Protein AF-A0A2S2E673-F1 (afdb_monomer_lite)

Organism: NCBI:txid2183582

Secondary structure (DSSP, 8-state):
----PPPHHHHHHH-TTTBS-HHHHHHHHHHHHTSSSPPPHHHHHHHHB--SSPPPHHHHHHHHHHHHHHHHHHHHHHHTT-----TT----TT--TTSHHHHHHHHHHHHHHHTHHHHHHHHHHHHHH-TTTHHHHHHHHHHHHHHHHHHHTHHHHHHHHHHTT-HHHHHTHHHHHTTHHHHHHHHHHHHHHHHTTSTTTT-S--PPPP--

Structure (mmCIF, N/CA/C/O backbone):
data_AF-A0A2S2E673-F1
#
_entry.id   AF-A0A2S2E673-F1
#
loop_
_atom_site.group_PDB
_atom_site.id
_atom_site.type_symbol
_atom_site.label_atom_id
_atom_site.label_alt_id
_atom_site.label_comp_id
_atom_site.label_asym_id
_atom_site.label_entity_id
_atom_site.label_seq_id
_atom_site.pdbx_PDB_ins_code
_atom_site.Cartn_x
_atom_site.Cartn_y
_atom_site.Cartn_z
_atom_site.occupancy
_atom_site.B_iso_or_equiv
_atom_site.auth_seq_id
_atom_site.auth_comp_id
_atom_site.auth_asym_id
_atom_site.auth_atom_id
_atom_site.pdbx_PDB_model_num
ATOM 1 N N . MET A 1 1 ? -4.509 3.409 -35.342 1.00 33.00 1 MET A N 1
ATOM 2 C CA . MET A 1 1 ? -3.400 2.454 -35.165 1.00 33.00 1 MET A CA 1
ATOM 3 C C . MET A 1 1 ? -2.894 2.684 -33.761 1.00 33.00 1 MET A C 1
ATOM 5 O O . MET A 1 1 ? -2.195 3.661 -33.548 1.00 33.00 1 MET A O 1
ATOM 9 N N . SER A 1 2 ? -3.399 1.926 -32.793 1.00 39.56 2 SER A N 1
ATOM 10 C CA . SER A 1 2 ? -3.032 2.127 -31.392 1.00 39.56 2 SER A CA 1
ATOM 11 C C . SER A 1 2 ? -1.657 1.507 -31.191 1.00 39.56 2 SER A C 1
ATOM 13 O O . SER A 1 2 ? -1.500 0.307 -31.411 1.00 39.56 2 SER A O 1
ATOM 15 N N . GLU A 1 3 ? -0.662 2.332 -30.871 1.00 46.31 3 GLU A N 1
ATOM 16 C CA . GLU A 1 3 ? 0.629 1.852 -30.387 1.00 46.31 3 GLU A CA 1
ATOM 17 C C . GLU A 1 3 ? 0.377 0.868 -29.247 1.00 46.31 3 GLU A C 1
ATOM 19 O O . GLU A 1 3 ? -0.492 1.078 -28.399 1.00 46.31 3 GLU A O 1
ATOM 24 N N . ASN A 1 4 ? 1.084 -0.254 -29.295 1.00 52.41 4 ASN A N 1
ATOM 25 C CA . ASN A 1 4 ? 0.992 -1.320 -28.315 1.00 52.41 4 ASN A CA 1
ATOM 26 C C . ASN A 1 4 ? 1.583 -0.776 -27.002 1.00 52.41 4 ASN A C 1
ATOM 28 O O . ASN A 1 4 ? 2.787 -0.881 -26.781 1.00 52.41 4 ASN A O 1
ATOM 32 N N . GLN A 1 5 ? 0.768 -0.077 -26.207 1.00 71.69 5 GLN A N 1
ATOM 33 C CA . GLN A 1 5 ? 1.213 0.544 -24.967 1.00 71.69 5 GLN A CA 1
ATOM 34 C C . GLN A 1 5 ? 1.587 -0.570 -23.991 1.00 71.69 5 GLN A C 1
ATOM 36 O O . GLN A 1 5 ? 0.760 -1.413 -23.642 1.00 71.69 5 GLN A O 1
ATOM 41 N N . GLU A 1 6 ? 2.857 -0.597 -23.609 1.00 87.44 6 GLU A N 1
ATOM 42 C CA . GLU A 1 6 ? 3.375 -1.532 -22.624 1.00 87.44 6 GLU A CA 1
ATOM 43 C C . GLU A 1 6 ? 2.611 -1.405 -21.294 1.00 87.44 6 GLU A C 1
ATOM 45 O O . GLU A 1 6 ? 2.309 -0.302 -20.832 1.00 87.44 6 GLU A O 1
ATOM 50 N N . SER A 1 7 ? 2.289 -2.543 -20.668 1.00 91.94 7 SER A N 1
ATOM 51 C CA . SER A 1 7 ? 1.718 -2.538 -19.320 1.00 91.94 7 SER A CA 1
ATOM 52 C C . SER A 1 7 ? 2.796 -2.263 -18.267 1.00 91.94 7 SER A C 1
ATOM 54 O O . SER A 1 7 ? 3.963 -2.611 -18.442 1.00 91.94 7 SER A O 1
ATOM 56 N N . LEU A 1 8 ? 2.405 -1.705 -17.115 1.00 93.50 8 LEU A N 1
ATOM 57 C CA . LEU A 1 8 ? 3.338 -1.496 -16.000 1.00 93.50 8 LEU A CA 1
ATOM 58 C C . LEU A 1 8 ? 4.014 -2.805 -15.553 1.00 93.50 8 LEU A C 1
ATOM 60 O O . LEU A 1 8 ? 5.185 -2.801 -15.189 1.00 93.50 8 LEU A O 1
ATOM 64 N N . GLU A 1 9 ? 3.298 -3.929 -15.603 1.00 94.81 9 GLU A N 1
ATOM 65 C CA . GLU A 1 9 ? 3.857 -5.239 -15.262 1.00 94.81 9 GLU A CA 1
ATOM 66 C C . GLU A 1 9 ? 4.998 -5.629 -16.209 1.00 94.81 9 GLU A C 1
ATOM 68 O O . GLU A 1 9 ? 6.084 -5.991 -15.754 1.00 94.81 9 GLU A O 1
ATOM 73 N N . GLN A 1 10 ? 4.778 -5.497 -17.520 1.00 95.12 10 GLN A N 1
ATOM 74 C CA . GLN A 1 10 ? 5.794 -5.766 -18.540 1.00 95.12 10 GLN A CA 1
ATOM 75 C C . GLN A 1 10 ? 6.999 -4.830 -18.385 1.00 95.12 10 GLN A C 1
ATOM 77 O O . GLN A 1 10 ? 8.144 -5.281 -18.481 1.00 95.12 10 GLN A O 1
ATOM 82 N N . PHE A 1 11 ? 6.748 -3.559 -18.053 1.00 95.19 11 PHE A N 1
ATOM 83 C CA . PHE A 1 11 ? 7.798 -2.582 -17.782 1.00 95.19 11 PHE A CA 1
ATOM 84 C C . PHE A 1 11 ? 8.661 -2.997 -16.578 1.00 95.19 11 PHE A C 1
ATOM 86 O O . PHE A 1 11 ? 9.885 -3.072 -16.694 1.00 95.19 11 PHE A O 1
ATOM 93 N N . CYS A 1 12 ? 8.041 -3.349 -15.444 1.00 95.44 12 CYS A N 1
ATOM 94 C CA . CYS A 1 12 ? 8.743 -3.839 -14.251 1.00 95.44 12 CYS A CA 1
ATOM 95 C C . CYS A 1 12 ? 9.541 -5.122 -14.531 1.00 95.44 12 CYS A C 1
ATOM 97 O O . CYS A 1 12 ? 10.658 -5.267 -14.043 1.00 95.44 12 CYS A O 1
ATOM 99 N N . GLN A 1 13 ? 9.000 -6.043 -15.334 1.00 94.25 13 GLN A N 1
ATOM 100 C CA . GLN A 1 13 ? 9.694 -7.280 -15.712 1.00 94.25 13 GLN A CA 1
ATOM 101 C C . GLN A 1 13 ? 10.922 -7.019 -16.593 1.00 94.25 13 GLN A C 1
ATOM 103 O O . GLN A 1 13 ? 11.926 -7.720 -16.469 1.00 94.25 13 GLN A O 1
ATOM 108 N N . ARG A 1 14 ? 10.867 -6.014 -17.476 1.00 95.38 14 ARG A N 1
ATOM 109 C CA . ARG A 1 14 ? 12.008 -5.636 -18.323 1.00 95.38 14 ARG A CA 1
ATOM 110 C C . ARG A 1 14 ? 13.068 -4.839 -17.564 1.00 95.38 14 ARG A C 1
ATOM 112 O O . ARG A 1 14 ? 14.249 -4.926 -17.901 1.00 95.38 14 ARG A O 1
ATOM 119 N N . HIS A 1 15 ? 12.652 -4.081 -16.555 1.00 94.88 15 HIS A N 1
ATOM 120 C CA . HIS A 1 15 ? 13.504 -3.180 -15.782 1.00 94.88 15 HIS A CA 1
ATOM 121 C C . HIS A 1 15 ? 13.443 -3.476 -14.268 1.00 94.88 15 HIS A C 1
ATOM 123 O O . HIS A 1 15 ? 13.131 -2.578 -13.481 1.00 94.88 15 HIS A O 1
ATOM 129 N N . PRO A 1 16 ? 13.762 -4.710 -13.825 1.00 94.50 16 PRO A N 1
ATOM 130 C CA . PRO A 1 16 ? 13.583 -5.133 -12.431 1.00 94.50 16 PRO A CA 1
ATOM 131 C C . PRO A 1 16 ? 14.466 -4.370 -11.437 1.00 94.50 16 PRO A C 1
ATOM 133 O O . PRO A 1 16 ? 14.181 -4.351 -10.246 1.00 94.50 16 PRO A O 1
ATOM 136 N N . GLN A 1 17 ? 15.542 -3.742 -11.914 1.00 94.94 17 GLN A N 1
ATOM 137 C CA . GLN A 1 17 ? 16.456 -2.945 -11.103 1.00 94.94 17 GLN A CA 1
ATOM 138 C C . GLN A 1 17 ? 16.095 -1.457 -11.039 1.00 94.94 17 GLN A C 1
ATOM 140 O O . GLN A 1 17 ? 16.836 -0.710 -10.420 1.00 94.94 17 GLN A O 1
ATOM 145 N N . TRP A 1 18 ? 15.041 -0.994 -11.723 1.00 95.75 18 TRP A N 1
ATOM 146 C CA . TRP A 1 18 ? 14.676 0.434 -11.737 1.00 95.75 18 TRP A CA 1
ATOM 147 C C . TRP A 1 18 ? 13.607 0.798 -10.720 1.00 95.75 18 TRP A C 1
ATOM 149 O O . TRP A 1 18 ? 13.585 1.932 -10.245 1.00 95.75 18 TRP A O 1
ATOM 159 N N . LEU A 1 19 ? 12.712 -0.138 -10.422 1.00 96.25 19 LEU A N 1
ATOM 160 C CA . LEU A 1 19 ? 11.553 0.069 -9.566 1.00 96.25 19 LEU A CA 1
ATOM 161 C C . LEU A 1 19 ? 11.421 -1.075 -8.564 1.00 96.25 19 LEU A C 1
ATOM 163 O O . LEU A 1 19 ? 12.054 -2.124 -8.696 1.00 96.25 19 LEU A O 1
ATOM 167 N N . TRP A 1 20 ? 10.544 -0.897 -7.581 1.00 97.00 20 TRP A N 1
ATOM 168 C CA . TRP A 1 20 ? 10.005 -2.029 -6.831 1.00 97.00 20 TRP A CA 1
ATOM 169 C C . TRP A 1 20 ? 9.399 -3.094 -7.770 1.00 97.00 20 TRP A C 1
ATOM 171 O O . TRP A 1 20 ? 8.850 -2.746 -8.824 1.00 97.00 20 TRP A O 1
ATOM 181 N N . PRO A 1 21 ? 9.439 -4.387 -7.384 1.00 96.31 21 PRO A N 1
ATOM 182 C CA . PRO A 1 21 ? 8.682 -5.445 -8.044 1.00 96.31 21 PRO A CA 1
ATOM 183 C C . PRO A 1 21 ? 7.210 -5.072 -8.218 1.00 96.31 21 PRO A C 1
ATOM 185 O O . PRO A 1 21 ? 6.632 -4.385 -7.378 1.00 96.31 21 PRO A O 1
ATOM 188 N N . TYR A 1 22 ? 6.587 -5.564 -9.288 1.00 97.50 22 TYR A N 1
ATOM 189 C CA . TYR A 1 22 ? 5.266 -5.113 -9.734 1.00 97.50 22 TYR A CA 1
ATOM 190 C C . TYR A 1 22 ? 4.193 -5.079 -8.630 1.00 97.50 22 TYR A C 1
ATOM 192 O O . TYR A 1 22 ? 3.571 -4.037 -8.424 1.00 97.50 22 TYR A O 1
ATOM 200 N N . TYR A 1 23 ? 3.993 -6.169 -7.881 1.00 97.94 23 TYR A N 1
ATOM 201 C CA . TYR A 1 23 ? 2.969 -6.201 -6.827 1.00 97.94 23 TYR A CA 1
ATOM 202 C C . TYR A 1 23 ? 3.299 -5.258 -5.669 1.00 97.94 23 TYR A C 1
ATOM 204 O O . TYR A 1 23 ? 2.415 -4.557 -5.178 1.00 97.94 23 TYR A O 1
ATOM 212 N N . GLN A 1 24 ? 4.575 -5.165 -5.288 1.00 98.25 24 GLN A N 1
ATOM 213 C CA . GLN A 1 24 ? 5.032 -4.201 -4.290 1.00 98.25 24 GLN A CA 1
ATOM 214 C C . GLN A 1 24 ? 4.803 -2.757 -4.755 1.00 98.25 24 GLN A C 1
ATOM 216 O O . GLN A 1 24 ? 4.310 -1.924 -3.995 1.00 98.25 24 GLN A O 1
ATOM 221 N N . LEU A 1 25 ? 5.084 -2.458 -6.022 1.00 98.31 25 LEU A N 1
ATOM 222 C CA . LEU A 1 25 ? 4.795 -1.162 -6.620 1.00 98.31 25 LEU A CA 1
ATOM 223 C C . LEU A 1 25 ? 3.292 -0.852 -6.594 1.00 98.31 25 LEU A C 1
ATOM 225 O O . LEU A 1 25 ? 2.913 0.249 -6.203 1.00 98.31 25 LEU A O 1
ATOM 229 N N . GLN A 1 26 ? 2.428 -1.809 -6.945 1.00 97.94 26 GLN A N 1
ATOM 230 C CA . GLN A 1 26 ? 0.975 -1.616 -6.892 1.00 97.94 26 GLN A CA 1
ATOM 231 C C . GLN A 1 26 ? 0.468 -1.301 -5.482 1.00 97.94 26 GLN A C 1
ATOM 233 O O . GLN A 1 26 ? -0.317 -0.368 -5.316 1.00 97.94 26 GLN A O 1
ATOM 238 N N . GLY A 1 27 ? 0.941 -2.024 -4.464 1.00 98.38 27 GLY A N 1
ATOM 239 C CA . GLY A 1 27 ? 0.603 -1.721 -3.073 1.00 98.38 27 GLY A CA 1
ATOM 240 C C . GLY A 1 27 ? 1.101 -0.346 -2.630 1.00 98.38 27 GLY A C 1
ATOM 241 O O . GLY A 1 27 ? 0.392 0.387 -1.940 1.00 98.38 27 GLY A O 1
ATOM 242 N N . GLY A 1 28 ? 2.291 0.052 -3.088 1.00 98.31 28 GLY A N 1
ATOM 243 C CA . GLY A 1 28 ? 2.817 1.398 -2.874 1.00 98.31 28 GLY A CA 1
ATOM 244 C C . GLY A 1 28 ? 1.944 2.480 -3.511 1.00 98.31 28 GLY A C 1
ATOM 245 O O . GLY A 1 28 ? 1.560 3.439 -2.846 1.00 98.31 28 GLY A O 1
ATOM 246 N N . LEU A 1 29 ? 1.566 2.310 -4.780 1.00 97.88 29 LEU A N 1
ATOM 247 C CA . LEU A 1 29 ? 0.679 3.234 -5.495 1.00 97.88 29 LEU A CA 1
ATOM 248 C C . LEU A 1 29 ? -0.690 3.352 -4.818 1.00 97.88 29 LEU A C 1
ATOM 250 O O . LEU A 1 29 ? -1.215 4.458 -4.697 1.00 97.88 29 LEU A O 1
ATOM 254 N N . PHE A 1 30 ? -1.239 2.236 -4.332 1.00 98.12 30 PHE A N 1
ATOM 255 C CA . PHE A 1 30 ? -2.446 2.234 -3.513 1.00 98.12 30 PHE A CA 1
ATOM 256 C C . PHE A 1 30 ? -2.273 3.103 -2.265 1.00 98.12 30 PHE A C 1
ATOM 258 O O . PHE A 1 30 ? -3.054 4.023 -2.048 1.00 98.12 30 PHE A O 1
ATOM 265 N N . ALA A 1 31 ? -1.230 2.882 -1.466 1.00 98.06 31 ALA A N 1
ATOM 266 C CA . ALA A 1 31 ? -1.012 3.661 -0.249 1.00 98.06 31 ALA A CA 1
ATOM 267 C C . ALA A 1 31 ? -0.774 5.156 -0.520 1.00 98.06 31 ALA A C 1
ATOM 269 O O . ALA A 1 31 ? -1.222 5.990 0.267 1.00 98.06 31 ALA A O 1
ATOM 270 N N . ALA A 1 32 ? -0.106 5.496 -1.627 1.00 97.50 32 ALA A N 1
ATOM 271 C CA . ALA A 1 32 ? 0.082 6.880 -2.054 1.00 97.50 32 ALA A CA 1
ATOM 272 C C . ALA A 1 32 ? -1.238 7.545 -2.471 1.00 97.50 32 ALA A C 1
ATOM 274 O O . ALA A 1 32 ? -1.465 8.709 -2.148 1.00 97.50 32 ALA A O 1
ATOM 275 N N . ALA A 1 33 ? -2.119 6.810 -3.155 1.00 96.44 33 ALA A N 1
ATOM 276 C CA . ALA A 1 33 ? -3.423 7.311 -3.582 1.00 96.44 33 ALA A CA 1
ATOM 277 C C . ALA A 1 33 ? -4.407 7.433 -2.405 1.00 96.44 33 ALA A C 1
ATOM 279 O O . ALA A 1 33 ? -5.201 8.365 -2.363 1.00 96.44 33 ALA A O 1
ATOM 280 N N . ALA A 1 34 ? -4.308 6.534 -1.422 1.00 95.81 34 ALA A N 1
ATOM 281 C CA . ALA A 1 34 ? -5.084 6.540 -0.182 1.00 95.81 34 ALA A CA 1
ATOM 282 C C . ALA A 1 34 ? -4.441 7.393 0.927 1.00 95.81 34 ALA A C 1
ATOM 284 O O . ALA A 1 34 ? -4.646 7.125 2.109 1.00 95.81 34 ALA A O 1
ATOM 285 N N . CYS A 1 35 ? -3.617 8.383 0.590 1.00 95.00 35 CYS A N 1
ATOM 286 C CA . CYS A 1 35 ? -3.047 9.291 1.580 1.00 95.00 35 CYS A CA 1
ATOM 287 C C . CYS A 1 35 ? -4.050 10.422 1.900 1.00 95.00 35 CYS A C 1
ATOM 289 O O . CYS A 1 35 ? -4.745 10.865 0.986 1.00 95.00 35 CYS A O 1
ATOM 291 N N . PRO A 1 36 ? -4.136 10.924 3.154 1.00 94.88 36 PRO A N 1
ATOM 292 C CA . PRO A 1 36 ? -5.044 12.026 3.500 1.00 94.88 36 PRO A CA 1
ATOM 293 C C . PRO A 1 36 ? -4.844 13.295 2.664 1.00 94.88 36 PRO A C 1
ATOM 295 O O . PRO A 1 36 ? -5.775 14.066 2.473 1.00 94.88 36 PRO A O 1
ATOM 298 N N . GLU A 1 37 ? -3.628 13.509 2.170 1.00 93.56 37 GLU A N 1
ATOM 299 C CA . GLU A 1 37 ? -3.291 14.550 1.206 1.00 93.56 37 GLU A CA 1
ATOM 300 C C . GLU A 1 37 ? -2.513 13.886 0.072 1.00 93.56 37 GLU A C 1
ATOM 302 O O . GLU A 1 37 ? -1.570 13.137 0.340 1.00 93.56 37 GLU A O 1
ATOM 307 N N . ILE A 1 38 ? -2.896 14.133 -1.184 1.00 90.88 38 ILE A N 1
ATOM 308 C CA . ILE A 1 38 ? -2.221 13.517 -2.333 1.00 90.88 38 ILE A CA 1
ATOM 309 C C . ILE A 1 38 ? -0.767 14.020 -2.376 1.00 90.88 38 ILE A C 1
ATOM 311 O O . ILE A 1 38 ? -0.547 15.218 -2.578 1.00 90.88 38 ILE A O 1
ATOM 315 N N . PRO A 1 39 ? 0.239 13.140 -2.208 1.00 91.62 39 PRO A N 1
ATOM 316 C CA . PRO A 1 39 ? 1.633 13.559 -2.221 1.00 91.62 39 PRO A CA 1
ATOM 317 C C . PRO A 1 39 ? 2.061 13.988 -3.627 1.00 91.62 39 PRO A C 1
ATOM 319 O O . PRO A 1 39 ? 1.583 13.454 -4.632 1.00 91.62 39 PRO A O 1
ATOM 322 N N . SER A 1 40 ? 3.022 14.912 -3.707 1.00 91.75 40 SER A N 1
ATOM 323 C CA . SER A 1 40 ? 3.610 15.292 -4.993 1.00 91.75 40 SER A CA 1
ATOM 324 C C . SER A 1 40 ? 4.315 14.092 -5.654 1.00 91.75 40 SER A C 1
ATOM 326 O O . SER A 1 40 ? 4.822 13.217 -4.935 1.00 91.75 40 SER A O 1
ATOM 328 N N . PRO A 1 41 ? 4.372 14.028 -7.001 1.00 91.88 41 PRO A N 1
ATOM 329 C CA . PRO A 1 41 ? 5.040 12.945 -7.720 1.00 91.88 41 PRO A CA 1
ATOM 330 C C . PRO A 1 41 ? 6.462 12.685 -7.238 1.00 91.88 41 PRO A C 1
ATOM 332 O O . PRO A 1 41 ? 6.826 11.539 -7.007 1.00 91.88 41 PRO A O 1
ATOM 335 N N . GLU A 1 42 ? 7.239 13.734 -6.981 1.00 90.00 42 GLU A N 1
ATOM 336 C CA . GLU A 1 42 ? 8.631 13.628 -6.539 1.00 90.00 42 GLU A CA 1
ATOM 337 C C . GLU A 1 42 ? 8.751 12.844 -5.229 1.00 90.00 42 GLU A C 1
ATOM 339 O O . GLU A 1 42 ? 9.690 12.068 -5.048 1.00 90.00 42 GLU A O 1
ATOM 344 N N . ARG A 1 43 ? 7.781 13.014 -4.323 1.00 90.69 43 ARG A N 1
ATOM 345 C CA . ARG A 1 43 ? 7.799 12.372 -3.011 1.00 90.69 43 ARG A CA 1
ATOM 346 C C . ARG A 1 43 ? 7.524 10.876 -3.097 1.00 90.69 43 ARG A C 1
ATOM 348 O O . ARG A 1 43 ? 8.267 10.095 -2.511 1.00 90.69 43 ARG A O 1
ATOM 355 N N . TRP A 1 44 ? 6.452 10.471 -3.777 1.00 94.44 44 TRP A N 1
ATOM 356 C CA . TRP A 1 44 ? 6.083 9.054 -3.825 1.00 94.44 44 TRP A CA 1
ATOM 357 C C . TRP A 1 44 ? 6.847 8.295 -4.915 1.00 94.44 44 TRP A C 1
ATOM 359 O O . TRP A 1 44 ? 7.224 7.149 -4.690 1.00 94.44 44 TRP A O 1
ATOM 369 N N . MET A 1 45 ? 7.147 8.912 -6.065 1.00 94.88 45 MET A N 1
ATOM 370 C CA . MET A 1 45 ? 7.951 8.260 -7.105 1.00 94.88 45 MET A CA 1
ATOM 371 C C . MET A 1 45 ? 9.380 8.033 -6.634 1.00 94.88 45 MET A C 1
ATOM 373 O O . MET A 1 45 ? 9.924 6.954 -6.841 1.00 94.88 45 MET A O 1
ATOM 377 N N . GLY A 1 46 ? 9.971 9.014 -5.943 1.00 92.12 46 GLY A N 1
ATOM 378 C CA . GLY A 1 46 ? 11.312 8.869 -5.381 1.00 92.12 46 GLY A CA 1
ATOM 379 C C . GLY A 1 46 ? 11.433 7.675 -4.431 1.00 92.12 46 GLY A C 1
ATOM 380 O O . GLY A 1 46 ? 12.491 7.059 -4.367 1.00 92.12 46 GLY A O 1
ATOM 381 N N . ALA A 1 47 ? 10.349 7.300 -3.744 1.00 93.00 47 ALA A N 1
ATOM 382 C CA . ALA A 1 47 ? 10.340 6.148 -2.849 1.00 93.00 47 ALA A CA 1
ATOM 383 C C . ALA A 1 47 ? 10.335 4.794 -3.580 1.00 93.00 47 ALA A C 1
ATOM 385 O O . ALA A 1 47 ? 10.844 3.820 -3.028 1.00 93.00 47 ALA A O 1
ATOM 386 N N . VAL A 1 48 ? 9.767 4.714 -4.791 1.00 96.06 48 VAL A N 1
ATOM 387 C CA . VAL A 1 48 ? 9.627 3.443 -5.530 1.00 96.06 48 VAL A CA 1
ATOM 388 C C . VAL A 1 48 ? 10.767 3.168 -6.507 1.00 96.06 48 VAL A C 1
ATOM 390 O O . VAL A 1 48 ? 10.882 2.045 -6.997 1.00 96.06 48 VAL A O 1
ATOM 393 N N . VAL A 1 49 ? 11.591 4.175 -6.809 1.00 95.19 49 VAL A N 1
ATOM 394 C CA . VAL A 1 49 ? 12.752 4.049 -7.697 1.00 95.19 49 VAL A CA 1
ATOM 395 C C . VAL A 1 49 ? 13.905 3.366 -6.964 1.00 95.19 49 VAL A C 1
ATOM 397 O O . VAL A 1 49 ? 14.309 3.778 -5.881 1.00 95.19 49 VAL A O 1
ATOM 400 N N . THR A 1 50 ? 14.455 2.324 -7.583 1.00 95.38 50 THR A N 1
ATOM 401 C CA . THR A 1 50 ? 15.550 1.491 -7.055 1.00 95.38 50 THR A CA 1
ATOM 402 C C . THR A 1 50 ? 16.774 1.451 -7.970 1.00 95.38 50 THR A C 1
ATOM 404 O O . THR A 1 50 ? 17.725 0.727 -7.677 1.00 95.38 50 THR A O 1
ATOM 407 N N . ALA A 1 51 ? 16.761 2.235 -9.057 1.00 92.88 51 ALA A N 1
ATOM 408 C CA . ALA A 1 51 ? 17.834 2.287 -10.047 1.00 92.88 51 ALA A CA 1
ATOM 409 C C . ALA A 1 51 ? 19.219 2.451 -9.382 1.00 92.88 51 ALA A C 1
ATOM 411 O O . ALA A 1 51 ? 19.419 3.416 -8.641 1.00 92.88 51 ALA A O 1
ATOM 412 N N . PRO A 1 52 ? 20.182 1.539 -9.641 1.00 89.31 52 PRO A N 1
ATOM 413 C CA . PRO A 1 52 ? 21.505 1.606 -9.018 1.00 89.31 52 PRO A CA 1
ATOM 414 C C . PRO A 1 52 ? 22.345 2.766 -9.563 1.00 89.31 52 PRO A C 1
ATOM 416 O O . PRO A 1 52 ? 23.174 3.317 -8.844 1.00 89.31 52 PRO A O 1
ATOM 419 N N . ASP A 1 53 ? 22.100 3.143 -10.819 1.00 92.12 53 ASP A N 1
ATOM 420 C CA . ASP A 1 53 ? 22.763 4.234 -11.522 1.00 92.12 53 ASP A CA 1
ATOM 421 C C . ASP A 1 53 ? 21.728 5.269 -11.991 1.00 92.12 53 ASP A C 1
ATOM 423 O O . ASP A 1 53 ? 20.575 4.905 -12.258 1.00 92.12 53 ASP A O 1
ATOM 427 N N . PRO A 1 54 ? 22.118 6.549 -12.151 1.00 91.19 54 PRO A N 1
ATOM 428 C CA . PRO A 1 54 ? 21.243 7.565 -12.717 1.00 91.19 54 PRO A CA 1
ATOM 429 C C . PRO A 1 54 ? 20.737 7.161 -14.103 1.00 91.19 54 PRO A C 1
ATOM 431 O O . PRO A 1 54 ? 21.518 6.897 -15.021 1.00 91.19 54 PRO A O 1
ATOM 434 N N . LEU A 1 55 ? 19.417 7.147 -14.256 1.00 92.56 55 LEU A N 1
ATOM 435 C CA . LEU A 1 55 ? 18.769 6.917 -15.540 1.00 92.56 55 LEU A CA 1
ATOM 436 C C . LEU A 1 55 ? 18.975 8.127 -16.456 1.00 92.56 55 LEU A C 1
ATOM 438 O O . LEU A 1 55 ? 19.066 9.269 -16.001 1.00 92.56 55 LEU A O 1
ATOM 442 N N . SER A 1 56 ? 19.015 7.896 -17.769 1.00 95.69 56 SER A N 1
ATOM 443 C CA . SER A 1 56 ? 18.980 8.999 -18.729 1.00 95.69 56 SER A CA 1
ATOM 444 C C . SER A 1 56 ? 17.651 9.757 -18.629 1.00 95.69 56 SER A C 1
ATOM 446 O O . SER A 1 56 ? 16.659 9.235 -18.110 1.00 95.69 56 SER A O 1
ATOM 448 N N . GLN A 1 57 ? 17.601 10.979 -19.166 1.00 95.00 57 GLN A N 1
ATOM 449 C CA . GLN A 1 57 ? 16.364 11.768 -19.170 1.00 95.00 57 GLN A CA 1
ATOM 450 C C . GLN A 1 57 ? 15.209 10.994 -19.823 1.00 95.00 57 GLN A C 1
ATOM 452 O O . GLN A 1 57 ? 14.150 10.848 -19.229 1.00 95.00 57 GLN A O 1
ATOM 457 N N . GLN A 1 58 ? 15.451 10.392 -20.992 1.00 95.12 58 GLN A N 1
ATOM 458 C CA . GLN A 1 58 ? 14.443 9.611 -21.713 1.00 95.12 58 GLN A CA 1
ATOM 459 C C . GLN A 1 58 ? 13.933 8.406 -20.904 1.00 95.12 58 GLN A C 1
ATOM 461 O O . GLN A 1 58 ? 12.746 8.083 -20.945 1.00 95.12 58 GLN A O 1
ATOM 466 N N . GLN A 1 59 ? 14.824 7.724 -20.181 1.00 94.44 59 GLN A N 1
ATOM 467 C CA . GLN A 1 59 ? 14.458 6.585 -19.335 1.00 94.44 59 GLN A CA 1
ATOM 468 C C . GLN A 1 59 ? 13.623 7.036 -18.135 1.00 94.44 59 GLN A C 1
ATOM 470 O O . GLN A 1 59 ? 12.620 6.400 -17.816 1.00 94.44 59 GLN A O 1
ATOM 475 N N . THR A 1 60 ? 14.012 8.154 -17.519 1.00 94.31 60 THR A N 1
ATOM 476 C CA . THR A 1 60 ? 13.273 8.774 -16.415 1.00 94.31 60 THR A CA 1
ATOM 477 C C . THR A 1 60 ? 11.871 9.184 -16.852 1.00 94.31 60 THR A C 1
ATOM 479 O O . THR A 1 60 ? 10.910 8.826 -16.177 1.00 94.31 60 THR A O 1
ATOM 482 N N . ASP A 1 61 ? 11.742 9.848 -18.002 1.00 94.56 61 ASP A N 1
ATOM 483 C CA . ASP A 1 61 ? 10.450 10.285 -18.543 1.00 94.56 61 ASP A CA 1
ATOM 484 C C . ASP A 1 61 ? 9.540 9.082 -18.833 1.00 94.56 61 ASP A C 1
ATOM 486 O O . ASP A 1 61 ? 8.400 9.028 -18.378 1.00 94.56 61 ASP A O 1
ATOM 490 N N . THR A 1 62 ? 10.080 8.050 -19.493 1.00 94.06 62 THR A N 1
ATOM 491 C CA . THR A 1 62 ? 9.329 6.822 -19.808 1.00 94.06 62 THR A CA 1
ATOM 492 C C . THR A 1 62 ? 8.839 6.118 -18.541 1.00 94.06 62 THR A C 1
ATOM 494 O O . THR A 1 62 ? 7.697 5.662 -18.472 1.00 94.06 62 THR A O 1
ATOM 497 N N . MET A 1 63 ? 9.696 6.013 -17.525 1.00 95.06 63 MET A N 1
ATOM 498 C CA . MET A 1 63 ? 9.346 5.422 -16.235 1.00 95.06 63 MET A CA 1
ATOM 499 C C . MET A 1 63 ? 8.263 6.245 -15.524 1.00 95.06 63 MET A C 1
ATOM 501 O O . MET A 1 63 ? 7.275 5.683 -15.048 1.00 95.06 63 MET A O 1
ATOM 505 N N . ALA A 1 64 ? 8.427 7.569 -15.478 1.00 94.81 64 ALA A N 1
ATOM 506 C CA . ALA A 1 64 ? 7.473 8.479 -14.858 1.00 94.81 64 ALA A CA 1
ATOM 507 C C . ALA A 1 64 ? 6.092 8.395 -15.525 1.00 94.81 64 ALA A C 1
ATOM 509 O O . ALA A 1 64 ? 5.085 8.369 -14.818 1.00 94.81 64 ALA A O 1
ATOM 510 N N . ASP A 1 65 ? 6.026 8.264 -16.852 1.00 95.12 65 ASP A N 1
ATOM 511 C CA . ASP A 1 65 ? 4.767 8.111 -17.588 1.00 95.12 65 ASP A CA 1
ATOM 512 C C . ASP A 1 65 ? 4.001 6.844 -17.177 1.00 95.12 65 ASP A C 1
ATOM 514 O O . ASP A 1 65 ? 2.799 6.911 -16.892 1.00 95.12 65 ASP A O 1
ATOM 518 N N . HIS A 1 66 ? 4.688 5.700 -17.068 1.00 95.69 66 HIS A N 1
ATOM 519 C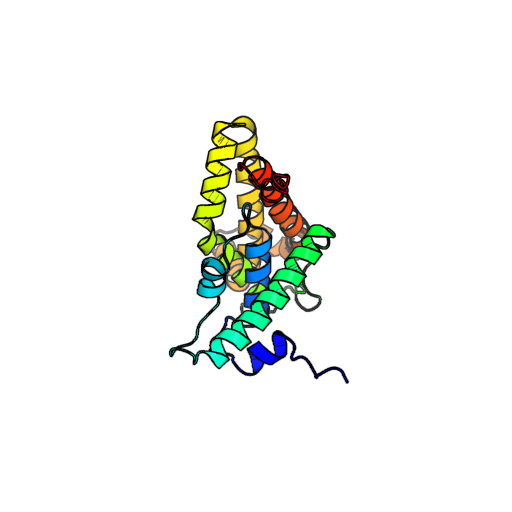 CA . HIS A 1 66 ? 4.073 4.447 -16.609 1.00 95.69 66 HIS A CA 1
ATOM 520 C C . HIS A 1 66 ? 3.570 4.561 -15.166 1.00 95.69 66 HIS A C 1
ATOM 522 O O . HIS A 1 66 ? 2.440 4.163 -14.861 1.00 95.69 66 HIS A O 1
ATOM 528 N N . LEU A 1 67 ? 4.383 5.144 -14.283 1.00 96.62 67 LEU A N 1
ATOM 529 C CA . LEU A 1 67 ? 4.023 5.361 -12.885 1.00 96.62 67 LEU A CA 1
ATOM 530 C C . LEU A 1 67 ? 2.823 6.310 -12.751 1.00 96.62 67 LEU A C 1
ATOM 532 O O . LEU A 1 67 ? 1.878 6.000 -12.025 1.00 96.62 67 LEU A O 1
ATOM 536 N N . MET A 1 68 ? 2.807 7.431 -13.480 1.00 95.88 68 MET A N 1
ATOM 537 C CA . MET A 1 68 ? 1.684 8.374 -13.475 1.00 95.88 68 MET A CA 1
ATOM 538 C C . MET A 1 68 ? 0.404 7.744 -14.015 1.00 95.88 68 MET A C 1
ATOM 540 O O . MET A 1 68 ? -0.672 7.996 -13.472 1.00 95.88 68 MET A O 1
ATOM 544 N N . ALA A 1 69 ? 0.488 6.950 -15.083 1.00 95.69 69 ALA A N 1
ATOM 545 C CA . ALA A 1 69 ? -0.673 6.267 -15.644 1.00 95.69 69 ALA A CA 1
ATOM 546 C C . ALA A 1 69 ? -1.284 5.280 -14.635 1.00 95.69 69 ALA A C 1
ATOM 548 O O . ALA A 1 69 ? -2.504 5.269 -14.428 1.00 95.69 69 ALA A O 1
ATOM 549 N N . ALA A 1 70 ? -0.443 4.504 -13.948 1.00 95.62 70 ALA A N 1
ATOM 550 C CA . ALA A 1 70 ? -0.885 3.580 -12.911 1.00 95.62 70 ALA A CA 1
ATOM 551 C C . ALA A 1 70 ? -1.461 4.314 -11.689 1.00 95.62 70 ALA A C 1
ATOM 553 O O . ALA A 1 70 ? -2.536 3.958 -11.208 1.00 95.62 70 ALA A O 1
ATOM 554 N N . PHE A 1 71 ? -0.818 5.397 -11.249 1.00 96.56 71 PHE A N 1
ATOM 555 C CA . PHE A 1 71 ? -1.308 6.226 -10.149 1.00 96.56 71 PHE A CA 1
ATOM 556 C C . PHE A 1 71 ? -2.678 6.850 -10.455 1.00 96.56 71 PHE A C 1
ATOM 558 O O . PHE A 1 71 ? -3.597 6.772 -9.643 1.00 96.56 71 PHE A O 1
ATOM 565 N N . LYS A 1 72 ? -2.866 7.399 -11.664 1.00 95.31 72 LYS A N 1
ATOM 566 C CA . LYS A 1 72 ? -4.167 7.923 -12.122 1.00 95.31 72 LYS A CA 1
ATOM 567 C C . LYS A 1 72 ? -5.244 6.843 -12.132 1.00 95.31 72 LYS A C 1
ATOM 569 O O . LYS A 1 72 ? -6.368 7.100 -11.711 1.00 95.31 72 LYS A O 1
ATOM 574 N N . THR A 1 73 ? -4.903 5.639 -12.587 1.00 94.69 73 THR A N 1
ATOM 575 C CA . THR A 1 73 ? -5.827 4.497 -12.576 1.00 94.69 73 THR A CA 1
ATOM 576 C C . THR A 1 73 ? -6.255 4.156 -11.149 1.00 94.69 73 THR A C 1
ATOM 578 O O . THR A 1 73 ? -7.443 3.964 -10.896 1.00 94.69 73 THR A O 1
ATOM 581 N N . GLN A 1 74 ? -5.315 4.169 -10.202 1.00 95.19 74 GLN A N 1
ATOM 582 C CA . GLN A 1 74 ? -5.599 3.926 -8.791 1.00 95.19 74 GLN A CA 1
ATOM 583 C C . GLN A 1 74 ? -6.508 5.003 -8.176 1.00 95.19 74 GLN A C 1
ATOM 585 O O . GLN A 1 74 ? -7.461 4.668 -7.474 1.00 95.19 74 GLN A O 1
ATOM 590 N N . LEU A 1 75 ? -6.260 6.283 -8.474 1.00 94.44 75 LEU A N 1
ATOM 591 C CA . LEU A 1 75 ? -7.113 7.392 -8.028 1.00 94.44 75 LEU A CA 1
ATOM 592 C C . LEU A 1 75 ? -8.543 7.268 -8.571 1.00 94.44 75 LEU A C 1
ATOM 594 O O . LEU A 1 75 ? -9.506 7.482 -7.837 1.00 94.44 75 LEU A O 1
ATOM 598 N N . LEU A 1 76 ? -8.694 6.894 -9.847 1.00 94.94 76 LEU A N 1
ATOM 599 C CA . LEU A 1 76 ? -10.006 6.658 -10.453 1.00 94.94 76 LEU A CA 1
ATOM 600 C C . LEU A 1 76 ? -10.733 5.487 -9.784 1.00 94.94 76 LEU A C 1
ATOM 602 O O . LEU A 1 76 ? -11.918 5.607 -9.492 1.00 94.94 76 LEU A O 1
ATOM 606 N N . ALA A 1 77 ? -10.031 4.388 -9.498 1.00 92.88 77 ALA A N 1
ATOM 607 C CA . ALA A 1 77 ? -10.612 3.251 -8.791 1.00 92.88 77 ALA A CA 1
ATOM 608 C C . ALA A 1 77 ? -11.132 3.653 -7.401 1.00 92.88 77 ALA A C 1
ATOM 610 O O . ALA A 1 77 ? -12.270 3.337 -7.069 1.00 92.88 77 ALA A O 1
ATOM 611 N N . MET A 1 78 ? -10.351 4.422 -6.634 1.00 92.94 78 MET A N 1
ATOM 612 C CA . MET A 1 78 ? -10.766 4.912 -5.313 1.00 92.94 78 MET A CA 1
ATOM 613 C C . MET A 1 78 ? -11.955 5.868 -5.379 1.00 92.94 78 MET A C 1
ATOM 615 O O . MET A 1 78 ? -12.871 5.753 -4.570 1.00 92.94 78 MET A O 1
ATOM 619 N N . ARG A 1 79 ? -11.968 6.782 -6.358 1.00 90.88 79 ARG A N 1
ATOM 620 C CA . ARG A 1 79 ? -13.107 7.679 -6.601 1.00 90.88 79 ARG A CA 1
ATOM 621 C C . ARG A 1 79 ? -14.386 6.898 -6.904 1.00 90.88 79 ARG A C 1
ATOM 623 O O . ARG A 1 79 ? -15.458 7.302 -6.477 1.00 90.88 79 ARG A O 1
ATOM 630 N N . ASP A 1 80 ? -14.264 5.801 -7.644 1.00 92.88 80 ASP A N 1
ATOM 631 C CA . ASP A 1 80 ? -15.385 4.935 -8.007 1.00 92.88 80 ASP A CA 1
ATOM 632 C C . ASP A 1 80 ? -15.697 3.885 -6.914 1.00 92.88 80 ASP A C 1
ATOM 634 O O . ASP A 1 80 ? -16.398 2.915 -7.193 1.00 92.88 80 ASP A O 1
ATOM 638 N N . GLU A 1 81 ? -15.145 4.036 -5.701 1.00 90.94 81 GLU A N 1
ATOM 639 C CA . GLU A 1 81 ? -15.309 3.125 -4.552 1.00 90.94 81 GLU A CA 1
ATOM 640 C C . GLU A 1 81 ? -14.877 1.669 -4.825 1.00 90.94 81 GLU A C 1
ATOM 642 O O . GLU A 1 81 ? -15.251 0.736 -4.114 1.00 90.94 81 GLU A O 1
ATOM 647 N N . ARG A 1 82 ? -14.023 1.459 -5.832 1.00 93.25 82 ARG A N 1
ATOM 648 C CA . ARG A 1 82 ? -13.438 0.158 -6.181 1.00 93.25 82 ARG A CA 1
ATOM 649 C C . ARG A 1 82 ? -12.145 -0.056 -5.404 1.00 93.25 82 ARG A C 1
ATOM 651 O O . ARG A 1 82 ? -11.046 0.165 -5.915 1.00 93.25 82 ARG A O 1
ATOM 658 N N . VAL A 1 83 ? -12.299 -0.444 -4.141 1.00 93.00 83 VAL A N 1
ATOM 659 C CA . VAL A 1 83 ? -11.205 -0.701 -3.194 1.00 93.00 83 VAL A CA 1
ATOM 660 C C . VAL A 1 83 ? -11.127 -2.200 -2.914 1.00 93.00 83 VAL A C 1
ATOM 662 O O . VAL A 1 83 ? -11.699 -2.690 -1.943 1.00 93.00 83 VAL A O 1
ATOM 665 N N . ASP A 1 84 ? -10.399 -2.904 -3.779 1.00 93.56 84 ASP A N 1
ATOM 666 C CA . ASP A 1 84 ? -10.179 -4.349 -3.714 1.00 93.56 84 ASP A CA 1
ATOM 667 C C . ASP A 1 84 ? -8.730 -4.699 -4.071 1.00 93.56 84 ASP A C 1
ATOM 669 O O . ASP A 1 84 ? -7.996 -3.901 -4.663 1.00 93.56 84 ASP A O 1
ATOM 673 N N . PHE A 1 85 ? -8.321 -5.917 -3.719 1.00 94.12 85 PHE A N 1
ATOM 674 C CA . PHE A 1 85 ? -7.039 -6.463 -4.149 1.00 94.12 85 PHE A CA 1
ATOM 675 C C . PHE A 1 85 ? -7.043 -6.793 -5.651 1.00 94.12 85 PHE A C 1
ATOM 677 O O . PHE A 1 85 ? -8.080 -7.182 -6.195 1.00 94.12 85 PHE A O 1
ATOM 684 N N . PRO A 1 86 ? -5.880 -6.715 -6.328 1.00 94.12 86 PRO A N 1
ATOM 685 C CA . PRO A 1 86 ? -5.715 -7.312 -7.650 1.00 94.12 86 PRO A CA 1
ATOM 686 C C . PRO A 1 86 ? -6.075 -8.803 -7.635 1.00 94.12 86 PRO A C 1
ATOM 688 O O . PRO A 1 86 ? -5.815 -9.486 -6.647 1.00 94.12 86 PRO A O 1
ATOM 691 N N . GLU A 1 87 ? -6.582 -9.334 -8.750 1.00 93.38 87 GLU A N 1
ATOM 692 C CA . GLU A 1 87 ? -7.027 -10.737 -8.856 1.00 93.38 87 GLU A CA 1
ATOM 693 C C . GLU A 1 87 ? -5.943 -11.752 -8.453 1.00 93.38 87 GLU A C 1
ATOM 695 O O . GLU A 1 87 ? -6.245 -12.784 -7.867 1.00 93.38 87 GLU A O 1
ATOM 700 N N . ALA A 1 88 ? -4.668 -11.442 -8.703 1.00 94.62 88 ALA A N 1
ATOM 701 C CA . ALA A 1 88 ? -3.543 -12.301 -8.333 1.00 94.62 88 ALA A CA 1
ATOM 702 C C . ALA A 1 88 ? -3.191 -12.276 -6.830 1.00 94.62 88 ALA A C 1
ATOM 704 O O . ALA A 1 88 ? -2.478 -13.156 -6.346 1.00 94.62 88 ALA A O 1
ATOM 705 N N . CYS A 1 89 ? -3.659 -11.278 -6.077 1.00 96.12 89 CYS A N 1
ATOM 706 C CA . CYS A 1 89 ? -3.386 -11.112 -4.648 1.00 96.12 89 CYS A CA 1
ATOM 707 C C . CYS A 1 89 ? -4.375 -11.929 -3.805 1.00 96.12 89 CYS A C 1
ATOM 709 O O . CYS A 1 89 ? -5.171 -11.386 -3.041 1.00 96.12 89 CYS A O 1
ATOM 711 N N . VAL A 1 90 ? -4.312 -13.252 -3.950 1.00 93.62 90 VAL A N 1
ATOM 712 C CA . VAL A 1 90 ? -5.172 -14.197 -3.229 1.00 93.62 90 VAL A CA 1
ATOM 713 C C . VAL A 1 90 ? -4.458 -14.722 -1.991 1.00 93.62 90 VAL A C 1
ATOM 715 O O . VAL A 1 90 ? -3.275 -15.064 -2.030 1.00 93.62 90 VAL A O 1
ATOM 718 N N . TYR A 1 91 ? -5.188 -14.800 -0.882 1.00 93.94 91 TYR A N 1
ATOM 719 C CA . TYR A 1 91 ? -4.694 -15.423 0.335 1.00 93.94 91 TYR A CA 1
ATOM 720 C C . TYR A 1 91 ? -4.619 -16.953 0.199 1.00 93.94 91 TYR A C 1
ATOM 722 O O . TYR A 1 91 ? -5.534 -17.595 -0.316 1.00 93.94 91 TYR A O 1
ATOM 730 N N . SER A 1 92 ? -3.547 -17.533 0.735 1.00 90.88 92 SER A N 1
ATOM 731 C CA . SER A 1 92 ? -3.416 -18.963 1.007 1.00 90.88 92 SER A CA 1
ATOM 732 C C . SER A 1 92 ? -2.704 -19.182 2.347 1.00 90.88 92 SER A C 1
ATOM 734 O O . SER A 1 92 ? -1.955 -18.329 2.829 1.00 90.88 92 SER A O 1
ATOM 736 N N . SER A 1 93 ? -2.900 -20.343 2.970 1.00 86.38 93 SER A N 1
ATOM 737 C CA . SER A 1 93 ? -2.218 -20.685 4.227 1.00 86.38 93 SER A CA 1
ATOM 738 C C . SER A 1 93 ? -0.691 -20.713 4.099 1.00 86.38 93 SER A C 1
ATOM 740 O O . SER A 1 93 ? 0.010 -20.558 5.105 1.00 86.38 93 SER A O 1
ATOM 742 N N . ASP A 1 94 ? -0.196 -20.878 2.872 1.00 87.38 94 ASP A N 1
ATOM 743 C CA . ASP A 1 94 ? 1.208 -21.102 2.536 1.00 87.38 94 ASP A CA 1
ATOM 744 C C . ASP A 1 94 ? 1.850 -19.883 1.854 1.00 87.38 94 ASP A C 1
ATOM 746 O O . ASP A 1 94 ? 2.908 -20.019 1.237 1.00 87.38 94 ASP A O 1
ATOM 750 N N . ILE A 1 95 ? 1.235 -18.689 1.947 1.00 91.88 95 ILE A N 1
ATOM 751 C CA . ILE A 1 95 ? 1.860 -17.476 1.403 1.00 91.88 95 ILE A CA 1
ATOM 752 C C . ILE A 1 95 ? 3.250 -17.257 2.010 1.00 91.88 95 ILE A C 1
ATOM 754 O O . ILE A 1 95 ? 3.495 -17.449 3.205 1.00 91.88 95 ILE A O 1
ATOM 758 N N . THR A 1 96 ? 4.154 -16.816 1.151 1.00 92.31 96 THR A N 1
ATOM 759 C CA . THR A 1 96 ? 5.535 -16.446 1.464 1.00 92.31 96 THR A CA 1
ATOM 760 C C . THR A 1 96 ? 5.747 -14.963 1.175 1.00 92.31 96 THR A C 1
ATOM 762 O O . THR A 1 96 ? 4.898 -14.328 0.551 1.00 92.31 96 THR A O 1
ATOM 765 N N . SER A 1 97 ? 6.910 -14.416 1.543 1.00 90.12 97 SER A N 1
ATOM 766 C CA . SER A 1 97 ? 7.299 -13.041 1.184 1.00 90.12 97 SER A CA 1
ATOM 767 C C . SER A 1 97 ? 7.213 -12.749 -0.319 1.00 90.12 97 SER A C 1
ATOM 769 O O . SER A 1 97 ? 6.990 -11.603 -0.699 1.00 90.12 97 SER A O 1
ATOM 771 N N . GLU A 1 98 ? 7.344 -13.780 -1.159 1.00 92.50 98 GLU A N 1
ATOM 772 C CA . GLU A 1 98 ? 7.315 -13.683 -2.623 1.00 92.50 98 GLU A CA 1
ATOM 773 C C . GLU A 1 98 ? 5.909 -13.796 -3.220 1.00 92.50 98 GLU A C 1
ATOM 775 O O . GLU A 1 98 ? 5.724 -13.625 -4.423 1.00 92.50 98 GLU A O 1
ATOM 780 N N . SER A 1 99 ? 4.901 -14.110 -2.403 1.00 96.88 99 SER A N 1
ATOM 781 C CA . SER A 1 99 ? 3.522 -14.209 -2.879 1.00 96.88 99 SER A CA 1
ATOM 782 C C . SER A 1 99 ? 2.989 -12.823 -3.269 1.00 96.88 99 SER A C 1
ATOM 784 O O . SER A 1 99 ? 3.272 -11.856 -2.556 1.00 96.88 99 SER A O 1
ATOM 786 N N . PRO A 1 100 ? 2.168 -12.701 -4.335 1.00 97.75 100 PRO A N 1
ATOM 787 C CA . PRO A 1 100 ? 1.643 -11.411 -4.789 1.00 97.75 100 PRO A CA 1
ATOM 788 C C . PRO A 1 100 ? 0.992 -10.584 -3.678 1.00 97.75 100 PRO A C 1
ATOM 790 O O . PRO A 1 100 ? 1.309 -9.408 -3.519 1.00 97.75 100 PRO A O 1
ATOM 793 N N . LEU A 1 101 ? 0.149 -11.218 -2.852 1.00 97.81 101 LEU A N 1
ATOM 794 C CA . LEU A 1 101 ? -0.507 -10.564 -1.717 1.00 97.81 101 LEU A CA 1
ATOM 795 C C . LEU A 1 101 ? 0.508 -10.005 -0.707 1.00 97.81 101 LEU A C 1
ATOM 797 O O . LEU A 1 101 ? 0.375 -8.864 -0.268 1.00 97.81 101 LEU A O 1
ATOM 801 N N . SER A 1 102 ? 1.531 -10.785 -0.350 1.00 98.19 102 SER A N 1
ATOM 802 C CA . SER A 1 102 ? 2.558 -10.361 0.604 1.00 98.19 102 SER A CA 1
ATOM 803 C C . SER A 1 102 ? 3.389 -9.207 0.056 1.00 98.19 102 SER A C 1
ATOM 805 O O . SER A 1 102 ? 3.539 -8.200 0.745 1.00 98.19 102 SER A O 1
ATOM 807 N N . GLN A 1 103 ? 3.847 -9.287 -1.197 1.00 98.31 103 GLN A N 1
ATOM 808 C CA . GLN A 1 103 ? 4.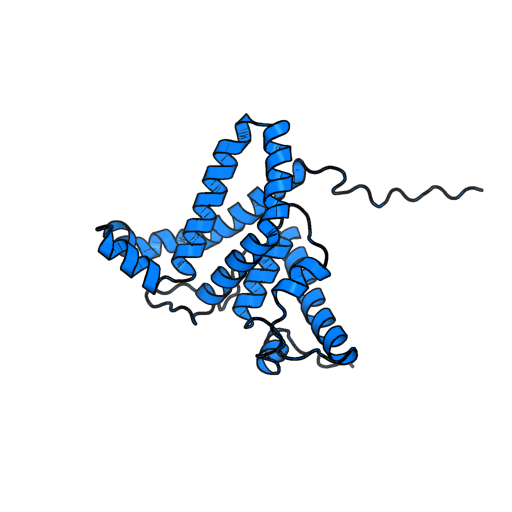568 -8.188 -1.847 1.00 98.31 103 GLN A CA 1
ATOM 809 C C . GLN A 1 103 ? 3.716 -6.916 -1.915 1.00 98.31 103 GLN A C 1
ATOM 811 O O . GLN A 1 103 ? 4.200 -5.830 -1.594 1.00 98.31 103 GLN A O 1
ATOM 816 N N . TRP A 1 104 ? 2.435 -7.043 -2.270 1.00 98.62 104 TRP A N 1
ATOM 817 C CA . TRP A 1 104 ? 1.499 -5.922 -2.311 1.00 98.62 104 TRP A CA 1
ATOM 818 C C . TRP A 1 104 ? 1.353 -5.259 -0.937 1.00 98.62 104 TRP A C 1
ATOM 820 O O . TRP A 1 104 ? 1.512 -4.044 -0.806 1.00 98.62 104 TRP A O 1
ATOM 830 N N . LEU A 1 105 ? 1.139 -6.044 0.122 1.00 98.62 105 LEU A N 1
ATOM 831 C CA . LEU A 1 105 ? 1.017 -5.516 1.483 1.00 98.62 105 LEU A CA 1
ATOM 832 C C . LEU A 1 105 ? 2.320 -4.879 1.981 1.00 98.62 105 LEU A C 1
ATOM 834 O O . LEU A 1 105 ? 2.272 -3.821 2.608 1.00 98.62 105 LEU A O 1
ATOM 838 N N . GLN A 1 106 ? 3.480 -5.457 1.656 1.00 98.44 106 GLN A N 1
ATOM 839 C CA . GLN A 1 106 ? 4.782 -4.844 1.940 1.00 98.44 106 GLN A CA 1
ATOM 840 C C . GLN A 1 106 ? 4.913 -3.481 1.254 1.00 98.44 106 GLN A C 1
ATOM 842 O O . GLN A 1 106 ? 5.330 -2.513 1.882 1.00 98.44 106 GLN A O 1
ATOM 847 N N . GLY A 1 107 ? 4.517 -3.379 -0.016 1.00 98.50 107 GLY A N 1
ATOM 848 C CA . GLY A 1 107 ? 4.510 -2.120 -0.759 1.00 98.50 107 GLY A CA 1
ATOM 849 C C . GLY A 1 107 ? 3.625 -1.058 -0.117 1.00 98.50 107 GLY A C 1
ATOM 850 O O . GLY A 1 107 ? 4.054 0.082 0.075 1.00 98.50 107 GLY A O 1
ATOM 851 N N . CYS A 1 108 ? 2.414 -1.455 0.283 1.00 98.56 108 CYS A N 1
ATOM 852 C CA . CYS A 1 108 ? 1.474 -0.589 0.989 1.00 98.56 108 CYS A CA 1
ATOM 853 C C . CYS A 1 108 ? 2.062 -0.077 2.313 1.00 98.56 108 CYS A C 1
ATOM 855 O O . CYS A 1 108 ? 2.013 1.122 2.590 1.00 98.56 108 CYS A O 1
ATOM 857 N N . LEU A 1 109 ? 2.655 -0.962 3.119 1.00 98.56 109 LEU A N 1
ATOM 858 C CA . LEU A 1 109 ? 3.266 -0.611 4.405 1.00 98.56 109 LEU A CA 1
ATOM 859 C C . LEU A 1 109 ? 4.493 0.291 4.243 1.00 98.56 109 LEU A C 1
ATOM 861 O O . LEU A 1 109 ? 4.609 1.293 4.948 1.00 98.56 109 LEU A O 1
ATOM 865 N N . HIS A 1 110 ? 5.388 -0.028 3.305 1.00 98.12 110 HIS A N 1
ATOM 866 C CA . HIS A 1 110 ? 6.574 0.783 3.041 1.00 98.12 110 HIS A CA 1
ATOM 867 C C . HIS A 1 110 ? 6.189 2.190 2.596 1.00 98.12 110 HIS A C 1
ATOM 869 O O . HIS A 1 110 ? 6.699 3.166 3.141 1.00 98.12 110 HIS A O 1
ATOM 875 N N . MET A 1 111 ? 5.252 2.320 1.655 1.00 98.44 111 MET A N 1
ATOM 876 C CA . MET A 1 111 ? 4.804 3.639 1.220 1.00 98.44 111 MET A CA 1
ATOM 877 C C . MET A 1 111 ? 4.062 4.393 2.331 1.00 98.44 111 MET A C 1
ATOM 879 O O . MET A 1 111 ? 4.294 5.588 2.502 1.00 98.44 111 MET A O 1
ATOM 883 N N . HIS A 1 112 ? 3.229 3.718 3.134 1.00 98.12 112 HIS A N 1
ATOM 884 C CA . HIS A 1 112 ? 2.608 4.337 4.309 1.00 98.12 112 HIS A CA 1
ATOM 885 C C . HIS A 1 112 ? 3.664 4.954 5.237 1.00 98.12 112 HIS A C 1
ATOM 887 O O . HIS A 1 112 ? 3.521 6.104 5.645 1.00 98.12 112 HIS A O 1
ATOM 893 N N . GLN A 1 113 ? 4.754 4.231 5.507 1.00 97.44 113 GLN A N 1
ATOM 894 C CA . GLN A 1 113 ? 5.861 4.726 6.323 1.00 97.44 113 GLN A CA 1
ATOM 895 C C . GLN A 1 113 ? 6.553 5.947 5.692 1.00 97.44 113 GLN A C 1
ATOM 897 O O . GLN A 1 113 ? 6.804 6.934 6.379 1.00 97.44 113 GLN A O 1
ATOM 902 N N . GLN A 1 114 ? 6.814 5.935 4.381 1.00 96.56 114 GLN A N 1
ATOM 903 C CA . GLN A 1 114 ? 7.399 7.090 3.672 1.00 96.56 114 GLN A CA 1
ATOM 904 C C . GLN A 1 114 ? 6.493 8.335 3.715 1.00 96.56 114 GLN A C 1
ATOM 906 O O . GLN A 1 114 ? 6.954 9.486 3.721 1.00 96.56 114 GLN A O 1
ATOM 911 N N . LEU A 1 115 ? 5.181 8.111 3.762 1.00 96.56 115 LEU A N 1
ATOM 912 C CA . LEU A 1 115 ? 4.161 9.150 3.837 1.00 96.56 115 LEU A CA 1
ATOM 913 C C . LEU A 1 115 ? 3.713 9.453 5.269 1.00 96.56 115 LEU A C 1
ATOM 915 O O . LEU A 1 115 ? 2.831 10.293 5.443 1.00 96.56 115 LEU A O 1
ATOM 919 N N . GLU A 1 116 ? 4.340 8.866 6.295 1.00 96.56 116 GLU A N 1
ATOM 920 C CA . GLU A 1 116 ? 3.997 9.111 7.699 1.00 96.56 116 GLU A CA 1
ATOM 921 C C . GLU A 1 116 ? 3.892 10.612 8.024 1.00 96.56 116 GLU A C 1
ATOM 923 O O . GLU A 1 116 ? 2.905 11.000 8.649 1.00 96.56 116 GLU A O 1
ATOM 928 N N . PRO A 1 117 ? 4.789 11.509 7.559 1.00 95.44 117 PRO A N 1
ATOM 929 C CA . PRO A 1 117 ? 4.640 12.934 7.852 1.00 95.44 117 PRO A CA 1
ATOM 930 C C . PRO A 1 117 ? 3.336 13.553 7.318 1.00 95.44 117 PRO A C 1
ATOM 932 O O . PRO A 1 117 ? 2.818 14.483 7.932 1.00 95.44 117 PRO A O 1
ATOM 935 N N . VAL A 1 118 ? 2.791 13.043 6.206 1.00 94.81 118 VAL A N 1
ATOM 936 C CA . VAL A 1 118 ? 1.495 13.484 5.655 1.00 94.81 118 VAL A CA 1
ATOM 937 C C . VAL A 1 118 ? 0.351 13.013 6.554 1.00 94.81 118 VAL A C 1
ATOM 939 O O . VAL A 1 118 ? -0.514 13.800 6.937 1.00 94.81 118 VAL A O 1
ATOM 942 N N . TRP A 1 119 ? 0.398 11.747 6.977 1.00 96.50 119 TRP A N 1
ATOM 943 C CA . TRP A 1 119 ? -0.562 11.180 7.924 1.00 96.50 119 TRP A CA 1
ATOM 944 C C . TRP A 1 119 ? -0.550 11.921 9.262 1.00 96.50 119 TRP A C 1
ATOM 946 O O . TRP A 1 119 ? -1.604 12.320 9.751 1.00 96.50 119 TRP A O 1
ATOM 956 N N . GLN A 1 120 ? 0.634 12.169 9.824 1.00 96.00 120 GLN A N 1
ATOM 957 C CA . GLN A 1 120 ? 0.806 12.908 11.075 1.00 96.00 120 GLN A CA 1
ATOM 958 C C . GLN A 1 120 ? 0.306 14.348 10.952 1.00 96.00 120 GLN A C 1
ATOM 960 O O . GLN A 1 120 ? -0.297 14.873 11.886 1.00 96.00 120 GLN A O 1
ATOM 965 N N . HIS A 1 121 ? 0.515 15.009 9.809 1.00 94.81 121 HIS A N 1
ATOM 966 C CA . HIS A 1 121 ? -0.012 16.354 9.591 1.00 94.81 121 HIS A CA 1
ATOM 967 C C . HIS A 1 121 ? -1.544 16.387 9.698 1.00 94.81 121 HIS A C 1
ATOM 969 O O . HIS A 1 121 ? -2.088 17.152 10.500 1.00 94.81 121 HIS A O 1
ATOM 975 N N . ALA A 1 122 ? -2.231 15.515 8.956 1.00 95.31 122 ALA A N 1
ATOM 976 C CA . ALA A 1 122 ? -3.688 15.412 9.002 1.00 95.31 122 ALA A CA 1
ATOM 977 C C . ALA A 1 122 ? -4.190 14.970 10.386 1.00 95.31 122 ALA A C 1
ATOM 979 O O . ALA A 1 122 ? -5.187 15.487 10.894 1.00 95.31 122 ALA A O 1
ATOM 980 N N . TRP A 1 123 ? -3.440 14.089 11.052 1.00 95.62 123 TRP A N 1
ATOM 981 C CA . TRP A 1 123 ? -3.722 13.668 12.418 1.00 95.62 123 TRP A CA 1
ATOM 982 C C . TRP A 1 123 ? -3.726 14.822 13.412 1.00 95.62 123 TRP A C 1
ATOM 984 O O . TRP A 1 123 ? -4.661 14.964 14.198 1.00 95.62 123 TRP A O 1
ATOM 994 N N . HIS A 1 124 ? -2.693 15.668 13.379 1.00 95.62 124 HIS A N 1
ATOM 995 C CA . HIS A 1 124 ? -2.595 16.827 14.262 1.00 95.62 124 HIS A CA 1
ATOM 996 C C . HIS A 1 124 ? -3.758 17.802 14.040 1.00 95.62 124 HIS A C 1
ATOM 998 O O . HIS A 1 124 ? -4.257 18.387 15.004 1.00 95.62 124 HIS A O 1
ATOM 1004 N N . LYS A 1 125 ? -4.234 17.946 12.796 1.00 95.06 125 LYS A N 1
ATOM 1005 C CA . LYS A 1 125 ? -5.424 18.750 12.483 1.00 95.06 125 LYS A CA 1
ATOM 1006 C C . LYS A 1 125 ? -6.689 18.152 13.088 1.00 95.06 125 LYS A C 1
ATOM 1008 O O . LYS A 1 125 ? -7.391 18.865 13.804 1.00 95.06 125 LYS A O 1
ATOM 1013 N N . MET A 1 126 ? -6.932 16.856 12.888 1.00 95.25 126 MET A N 1
ATOM 1014 C CA . MET A 1 126 ? -8.048 16.155 13.532 1.00 95.25 126 MET A CA 1
ATOM 1015 C C . MET A 1 126 ? -7.974 16.289 15.055 1.00 95.25 126 MET A C 1
ATOM 1017 O O . MET A 1 126 ? -8.961 16.641 15.684 1.00 95.25 126 MET A O 1
ATOM 1021 N N . HIS A 1 127 ? -6.806 16.074 15.662 1.00 94.38 127 HIS A N 1
ATOM 1022 C CA . HIS A 1 127 ? -6.650 16.164 17.112 1.00 94.38 127 HIS A CA 1
ATOM 1023 C C . HIS A 1 127 ? -6.964 17.566 17.656 1.00 94.38 127 HIS A C 1
ATOM 1025 O O . HIS A 1 127 ? -7.525 17.693 18.739 1.00 94.38 127 HIS A O 1
ATOM 1031 N N . SER A 1 128 ? -6.640 18.618 16.899 1.00 94.50 128 SER A N 1
ATOM 1032 C CA . SER A 1 128 ? -6.948 19.997 17.282 1.00 94.50 128 SER A CA 1
ATOM 1033 C C . SER A 1 128 ? -8.424 20.367 17.108 1.00 94.50 128 SER A C 1
ATOM 1035 O O . SER A 1 128 ? -8.905 21.224 17.846 1.00 94.50 128 SER A O 1
ATOM 1037 N N . LEU A 1 129 ? -9.113 19.807 16.109 1.00 94.12 129 LEU A N 1
ATOM 1038 C CA . LEU A 1 129 ? -10.477 20.204 15.728 1.00 94.12 129 LEU A CA 1
ATOM 1039 C C . LEU A 1 129 ? -11.561 19.276 16.297 1.00 94.12 129 LEU A C 1
ATOM 1041 O O . LEU A 1 129 ? -12.668 19.729 16.568 1.00 94.12 129 LEU A O 1
ATOM 1045 N N . ALA A 1 130 ? -11.236 17.997 16.471 1.00 95.00 130 ALA A N 1
ATOM 1046 C CA . ALA A 1 130 ? -12.117 16.922 16.919 1.00 95.00 130 ALA A CA 1
ATOM 1047 C C . ALA A 1 130 ? -11.332 15.896 17.774 1.00 95.00 130 ALA A C 1
ATOM 1049 O O . ALA A 1 130 ? -11.148 14.737 17.373 1.00 95.00 130 ALA A O 1
ATOM 1050 N N . PRO A 1 131 ? -10.806 16.304 18.948 1.00 94.81 131 PRO A N 1
ATOM 1051 C CA . PRO A 1 131 ? -9.968 15.453 19.798 1.00 94.81 131 PRO A CA 1
ATOM 1052 C C . PRO A 1 131 ? -10.654 14.149 20.227 1.00 94.81 131 PRO A C 1
ATOM 1054 O O . PRO A 1 131 ? -9.976 13.150 20.461 1.00 94.81 131 PRO A O 1
ATOM 1057 N N . GLU A 1 132 ? -11.984 14.129 20.306 1.00 96.12 132 GLU A N 1
ATOM 1058 C CA . GLU A 1 132 ? -12.788 12.958 20.657 1.00 96.12 132 GLU A CA 1
ATOM 1059 C C . GLU A 1 132 ? -12.762 11.850 19.592 1.00 96.12 132 GLU A C 1
ATOM 1061 O O . GLU A 1 132 ? -12.936 10.678 19.927 1.00 96.12 132 GLU A O 1
ATOM 1066 N N . GLN A 1 133 ? -12.501 12.190 18.324 1.00 93.38 133 GLN A N 1
ATOM 1067 C CA . GLN A 1 133 ? -12.428 11.220 17.222 1.00 93.38 133 GLN A CA 1
ATOM 1068 C C . GLN A 1 133 ? -11.052 10.547 17.128 1.00 93.38 133 GLN A C 1
ATOM 1070 O O . GLN A 1 133 ? -10.942 9.405 16.670 1.00 93.38 133 GLN A O 1
ATOM 1075 N N . ALA A 1 134 ? -10.003 11.219 17.613 1.00 91.88 134 ALA A N 1
ATOM 1076 C CA . ALA A 1 134 ? -8.622 10.772 17.467 1.00 91.88 134 ALA A CA 1
ATOM 1077 C C . ALA A 1 134 ? -8.320 9.381 18.066 1.00 91.88 134 ALA A C 1
ATOM 1079 O O . ALA A 1 134 ? -7.636 8.592 17.410 1.00 91.88 134 ALA A O 1
ATOM 1080 N N . PRO A 1 135 ? -8.831 9.003 19.257 1.00 94.12 135 PRO A N 1
ATOM 1081 C CA . PRO A 1 135 ? -8.579 7.675 19.813 1.00 94.12 135 PRO A CA 1
ATOM 1082 C C . PRO A 1 135 ? -9.149 6.539 18.956 1.00 94.12 135 PRO A C 1
ATOM 1084 O O . PRO A 1 135 ? -8.492 5.510 18.779 1.00 94.12 135 PRO A O 1
ATOM 1087 N N . LEU A 1 136 ? -10.359 6.718 18.412 1.00 93.31 136 LEU A N 1
ATOM 1088 C CA . LEU A 1 136 ? -11.010 5.704 17.581 1.00 93.31 136 LEU A CA 1
ATOM 1089 C C . LEU A 1 136 ? -10.296 5.563 16.236 1.00 93.31 136 LEU A C 1
ATOM 1091 O O . LEU A 1 136 ? -9.947 4.447 15.852 1.00 93.31 136 LEU A O 1
ATOM 1095 N N . ALA A 1 137 ? -10.000 6.687 15.580 1.00 94.12 137 ALA A N 1
ATOM 1096 C CA . ALA A 1 137 ? -9.173 6.718 14.380 1.00 94.12 137 ALA A CA 1
ATOM 1097 C C . ALA A 1 137 ? -7.847 5.969 14.610 1.00 94.12 137 ALA A C 1
ATOM 1099 O O . ALA A 1 137 ? -7.431 5.160 13.780 1.00 94.12 137 ALA A O 1
ATOM 1100 N N . GLY A 1 138 ? -7.196 6.191 15.764 1.00 94.88 138 GLY A N 1
ATOM 1101 C CA . GLY A 1 138 ? -5.872 5.622 16.064 1.00 94.88 138 GLY A CA 1
ATOM 1102 C C . GLY A 1 138 ? -5.930 4.119 16.252 1.00 94.88 138 GLY A C 1
ATOM 1103 O O . GLY A 1 138 ? -5.078 3.375 15.764 1.00 94.88 138 GLY A O 1
ATOM 1104 N N . LYS A 1 139 ? -6.987 3.659 16.922 1.00 96.25 139 LYS A N 1
ATOM 1105 C CA . LYS A 1 139 ? -7.272 2.237 17.075 1.00 96.25 139 LYS A CA 1
ATOM 1106 C C . LYS A 1 139 ? -7.529 1.572 15.720 1.00 96.25 139 LYS A C 1
ATOM 1108 O O . LYS A 1 139 ? -6.994 0.486 15.498 1.00 96.25 139 LYS A O 1
ATOM 1113 N N . ASN A 1 140 ? -8.297 2.215 14.840 1.00 95.44 140 ASN A N 1
ATOM 1114 C CA . ASN A 1 140 ? -8.630 1.686 13.518 1.00 95.44 140 ASN A CA 1
ATOM 1115 C C . ASN A 1 140 ? -7.390 1.589 12.625 1.00 95.44 140 ASN A C 1
ATOM 1117 O O . ASN A 1 140 ? -7.121 0.512 12.097 1.00 95.44 140 ASN A O 1
ATOM 1121 N N . LEU A 1 141 ? -6.584 2.654 12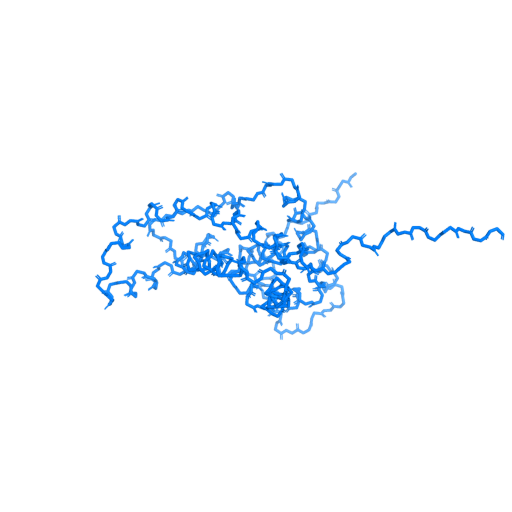.536 1.00 96.75 141 LEU A N 1
ATOM 1122 C CA . LEU A 1 141 ? -5.342 2.635 11.755 1.00 96.75 141 LEU A CA 1
ATOM 1123 C C . LEU A 1 141 ? -4.404 1.529 12.231 1.00 96.75 141 LEU A C 1
ATOM 1125 O O . LEU A 1 141 ? -3.929 0.725 11.437 1.00 96.75 141 LEU A O 1
ATOM 1129 N N . ARG A 1 142 ? -4.183 1.441 13.547 1.00 97.19 142 ARG A N 1
ATOM 1130 C CA . ARG A 1 142 ? -3.322 0.408 14.128 1.00 97.19 142 ARG A CA 1
ATOM 1131 C C . ARG A 1 142 ? -3.829 -0.999 13.824 1.00 97.19 142 ARG A C 1
ATOM 1133 O O . ARG A 1 142 ? -3.026 -1.881 13.549 1.00 97.19 142 ARG A O 1
ATOM 1140 N N . HIS A 1 143 ? -5.140 -1.223 13.894 1.00 96.44 143 HIS A N 1
ATOM 1141 C CA . HIS A 1 143 ? -5.721 -2.522 13.566 1.00 96.44 143 HIS A CA 1
ATOM 1142 C C . HIS A 1 143 ? -5.454 -2.906 12.104 1.00 96.44 143 HIS A C 1
ATOM 1144 O O . HIS A 1 143 ? -4.954 -4.001 11.854 1.00 96.44 143 HIS A O 1
ATOM 1150 N N . VAL A 1 144 ? -5.708 -1.985 11.170 1.00 97.69 144 VAL A N 1
ATOM 1151 C CA . VAL A 1 144 ? -5.453 -2.169 9.734 1.00 97.69 144 VAL A CA 1
ATOM 1152 C C . VAL A 1 144 ? -3.976 -2.465 9.465 1.00 97.69 144 VAL A C 1
ATOM 1154 O O . VAL A 1 144 ? -3.657 -3.466 8.829 1.00 97.69 144 VAL A O 1
ATOM 1157 N N . LEU A 1 145 ? -3.067 -1.639 9.990 1.00 97.88 145 LEU A N 1
ATOM 1158 C CA . LEU A 1 145 ? -1.629 -1.802 9.758 1.00 97.88 145 LEU 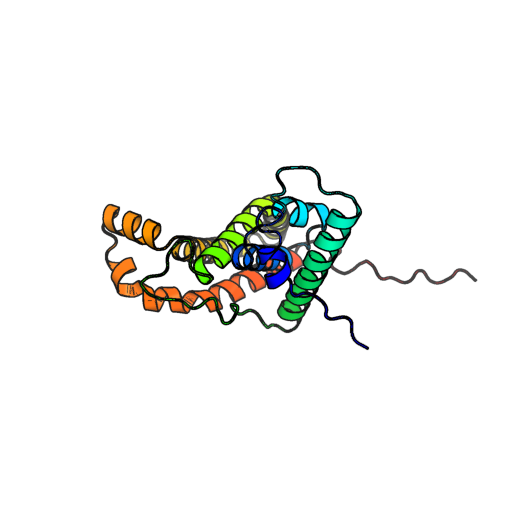A CA 1
ATOM 1159 C C . LEU A 1 145 ? -1.093 -3.107 10.352 1.00 97.88 145 LEU A C 1
ATOM 1161 O O . LEU A 1 145 ? -0.263 -3.760 9.726 1.00 97.88 145 LEU A O 1
ATOM 1165 N N . ASN A 1 146 ? -1.590 -3.530 11.518 1.00 95.94 146 ASN A N 1
ATOM 1166 C CA . ASN A 1 146 ? -1.225 -4.823 12.096 1.00 95.94 146 ASN A CA 1
ATOM 1167 C C . ASN A 1 146 ? -1.696 -5.990 11.221 1.00 95.94 146 ASN A C 1
ATOM 1169 O O . ASN A 1 146 ? -0.975 -6.978 11.078 1.00 95.94 146 ASN A O 1
ATOM 1173 N N . LEU A 1 147 ? -2.890 -5.882 10.631 1.00 96.38 147 LEU A N 1
ATOM 1174 C CA . LEU A 1 147 ? -3.400 -6.895 9.716 1.00 96.38 147 LEU A CA 1
ATOM 1175 C C . LEU A 1 147 ? -2.535 -6.966 8.455 1.00 96.38 147 LEU A C 1
ATOM 1177 O O . LEU A 1 147 ? -2.069 -8.044 8.098 1.00 96.38 147 LEU A O 1
ATOM 1181 N N . PHE A 1 148 ? -2.234 -5.821 7.837 1.00 97.88 148 PHE A N 1
ATOM 1182 C CA . PHE A 1 148 ? -1.338 -5.768 6.682 1.00 97.88 148 PHE A CA 1
ATOM 1183 C C . PHE A 1 148 ? 0.039 -6.337 7.017 1.00 97.88 148 PHE A C 1
ATOM 1185 O O . PHE A 1 148 ? 0.536 -7.172 6.272 1.00 97.88 148 PHE A O 1
ATOM 1192 N N . ALA A 1 149 ? 0.627 -5.958 8.155 1.00 96.88 149 ALA A N 1
ATOM 1193 C CA . ALA A 1 149 ? 1.933 -6.454 8.588 1.00 96.88 149 ALA A CA 1
ATOM 1194 C C . ALA A 1 149 ? 1.941 -7.975 8.794 1.00 96.88 149 ALA A C 1
ATOM 1196 O O . ALA A 1 149 ? 2.907 -8.637 8.425 1.00 96.88 149 ALA A O 1
ATOM 1197 N N . THR A 1 150 ? 0.848 -8.537 9.320 1.00 95.00 150 THR A N 1
ATOM 1198 C CA . THR A 1 150 ? 0.701 -9.987 9.515 1.00 95.00 150 THR A CA 1
ATOM 1199 C C . THR A 1 150 ? 0.783 -10.745 8.190 1.00 95.00 150 THR A C 1
ATOM 1201 O O . THR A 1 150 ? 1.470 -11.756 8.113 1.00 95.00 150 THR A O 1
ATOM 1204 N N . PHE A 1 151 ? 0.113 -10.266 7.138 1.00 96.25 151 PHE A N 1
ATOM 1205 C CA . PHE A 1 151 ? 0.081 -10.952 5.837 1.00 96.25 151 PHE A CA 1
ATOM 1206 C C . PHE A 1 151 ? 1.171 -10.488 4.857 1.00 96.25 151 PHE A C 1
ATOM 1208 O O . PHE A 1 151 ? 1.443 -11.173 3.869 1.00 96.25 151 PHE A O 1
ATOM 1215 N N . ALA A 1 152 ? 1.845 -9.373 5.144 1.00 97.00 152 ALA A N 1
ATOM 1216 C CA . ALA A 1 152 ? 3.060 -8.947 4.455 1.00 97.00 152 ALA A CA 1
ATOM 1217 C C . ALA A 1 152 ? 4.225 -9.928 4.685 1.00 97.00 152 ALA A C 1
ATOM 1219 O O . ALA A 1 152 ? 5.042 -10.120 3.787 1.00 97.00 152 ALA A O 1
ATOM 1220 N N . ASP A 1 153 ? 4.278 -10.568 5.859 1.00 95.12 153 ASP A N 1
ATOM 1221 C CA . ASP A 1 153 ? 5.238 -11.624 6.202 1.00 95.12 153 ASP A CA 1
ATOM 1222 C C . ASP A 1 153 ? 4.589 -12.656 7.146 1.00 95.12 153 ASP A C 1
ATOM 1224 O O . ASP A 1 153 ? 4.848 -12.710 8.353 1.00 95.12 153 ASP A O 1
ATOM 1228 N N . LEU A 1 154 ? 3.695 -13.476 6.581 1.00 93.56 154 LEU A N 1
ATOM 1229 C CA . LEU A 1 154 ? 2.980 -14.506 7.338 1.00 93.56 154 LEU A CA 1
ATOM 1230 C C . LEU A 1 154 ? 3.912 -15.544 7.988 1.00 93.56 154 LEU A C 1
ATOM 1232 O O . LEU A 1 154 ? 3.652 -15.898 9.141 1.00 93.56 154 LEU A O 1
ATOM 1236 N N . PRO A 1 155 ? 4.986 -16.038 7.333 1.00 92.19 155 PRO A N 1
ATOM 1237 C CA . PRO A 1 155 ? 5.926 -16.958 7.972 1.00 92.19 155 PRO A CA 1
ATOM 1238 C C . PRO A 1 155 ? 6.516 -16.391 9.265 1.00 92.19 155 PRO A C 1
ATOM 1240 O O . PRO A 1 155 ? 6.502 -17.063 10.300 1.00 92.19 155 PRO A O 1
ATOM 1243 N N . ARG A 1 156 ? 6.960 -15.131 9.242 1.00 92.31 156 ARG A N 1
ATOM 1244 C CA . ARG A 1 156 ? 7.464 -14.465 10.441 1.00 92.31 156 ARG A CA 1
ATOM 1245 C C . ARG A 1 156 ? 6.366 -14.247 11.477 1.00 92.31 156 ARG A C 1
ATOM 1247 O O . ARG A 1 156 ? 6.596 -14.493 12.659 1.00 92.31 156 ARG A O 1
ATOM 1254 N N . ALA A 1 157 ? 5.171 -13.825 11.064 1.00 92.06 157 ALA A N 1
ATOM 1255 C CA . ALA A 1 157 ? 4.053 -13.624 11.984 1.00 92.06 157 ALA A CA 1
ATOM 1256 C C . ALA A 1 157 ? 3.657 -14.924 12.710 1.00 92.06 157 ALA A C 1
ATOM 1258 O O . ALA A 1 157 ? 3.407 -14.902 13.917 1.00 92.06 157 ALA A O 1
ATOM 1259 N N . LYS A 1 158 ? 3.670 -16.065 12.004 1.00 91.06 158 LYS A N 1
ATOM 1260 C CA . LYS A 1 158 ? 3.462 -17.397 12.592 1.00 91.06 158 LYS A CA 1
ATOM 1261 C C . LYS A 1 158 ? 4.544 -17.718 13.624 1.00 91.06 158 LYS A C 1
ATOM 1263 O O . LYS A 1 158 ? 4.216 -18.055 14.758 1.00 91.06 158 LYS A O 1
ATOM 1268 N N . GLN A 1 159 ? 5.815 -17.523 13.270 1.00 91.50 159 GLN A N 1
ATOM 1269 C CA . GLN A 1 159 ? 6.939 -17.759 14.178 1.00 91.50 159 GLN A CA 1
ATOM 1270 C C . GLN A 1 159 ? 6.849 -16.895 15.451 1.00 91.50 159 GLN A C 1
ATOM 1272 O O . GLN A 1 159 ? 7.059 -17.386 16.560 1.00 91.50 159 GLN A O 1
ATOM 1277 N N . GLU A 1 160 ? 6.514 -15.608 15.319 1.00 90.44 160 GLU A N 1
ATOM 1278 C CA . GLU A 1 160 ? 6.335 -14.711 16.467 1.00 90.44 160 GLU A CA 1
ATOM 1279 C C . GLU A 1 160 ? 5.139 -15.124 17.342 1.00 90.44 160 GLU A C 1
ATOM 1281 O O . GLU A 1 160 ? 5.204 -15.016 18.570 1.00 90.44 160 GLU A O 1
ATOM 1286 N N . ALA A 1 161 ? 4.052 -15.612 16.739 1.00 89.31 161 ALA A N 1
ATOM 1287 C CA . ALA A 1 161 ? 2.884 -16.099 17.466 1.00 89.31 161 ALA A CA 1
ATOM 1288 C C . ALA A 1 161 ? 3.197 -17.368 18.268 1.00 89.31 161 ALA A C 1
ATOM 1290 O O . ALA A 1 161 ? 2.829 -17.443 19.441 1.00 89.31 161 ALA A O 1
ATOM 1291 N N . GLU A 1 162 ? 3.933 -18.315 17.685 1.00 89.31 162 GLU A N 1
ATOM 1292 C CA . GLU A 1 162 ? 4.406 -19.522 18.372 1.00 89.31 162 GLU A CA 1
ATOM 1293 C C . GLU A 1 162 ? 5.284 -19.171 19.578 1.00 89.31 162 GLU A C 1
ATOM 1295 O O . GLU A 1 162 ? 5.039 -19.648 20.687 1.00 89.31 162 GLU A O 1
ATOM 1300 N N . GLN A 1 163 ? 6.250 -18.262 19.400 1.00 90.56 163 GLN A N 1
ATOM 1301 C CA . GLN A 1 163 ? 7.138 -17.811 20.480 1.00 90.56 163 GLN A CA 1
ATOM 1302 C C . GLN A 1 163 ? 6.387 -17.130 21.631 1.00 90.56 163 GLN A C 1
ATOM 1304 O O . GLN A 1 163 ? 6.808 -17.213 22.784 1.00 90.56 163 GLN A O 1
ATOM 1309 N N . ARG A 1 164 ? 5.273 -16.453 21.330 1.00 88.88 164 ARG A N 1
ATOM 1310 C CA . ARG A 1 164 ? 4.424 -15.772 22.320 1.00 88.88 164 ARG A CA 1
ATOM 1311 C C . ARG A 1 164 ? 3.314 -16.666 22.884 1.00 88.88 164 ARG A C 1
ATOM 1313 O O . ARG A 1 164 ? 2.524 -16.187 23.694 1.00 88.88 164 ARG A O 1
ATOM 1320 N N . GLY A 1 165 ? 3.231 -17.932 22.466 1.00 84.75 165 GLY A N 1
ATOM 1321 C CA . GLY A 1 165 ? 2.173 -18.856 22.883 1.00 84.75 165 GLY A CA 1
ATOM 1322 C C . GLY A 1 165 ? 0.779 -18.476 22.370 1.00 84.75 165 GLY A C 1
ATOM 1323 O O . GLY A 1 165 ? -0.223 -18.848 22.976 1.00 84.75 165 GLY A O 1
ATOM 1324 N N . ASN A 1 166 ? 0.691 -17.723 21.272 1.00 84.00 166 ASN A N 1
ATOM 1325 C CA . ASN A 1 166 ? -0.566 -17.270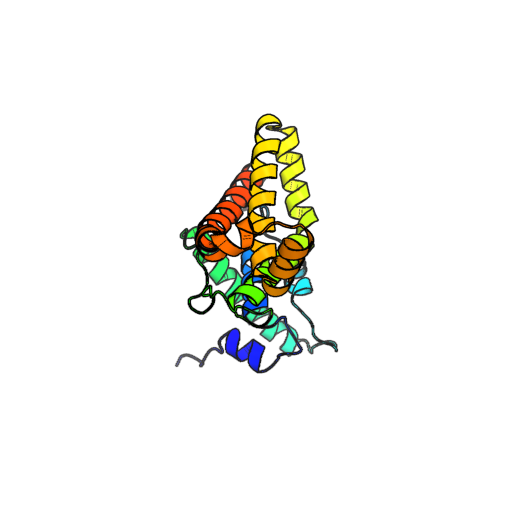 20.681 1.00 84.00 166 ASN A CA 1
ATOM 1326 C C . ASN A 1 166 ? -1.074 -18.254 19.612 1.00 84.00 166 ASN A C 1
ATOM 1328 O O . ASN A 1 166 ? -1.143 -17.927 18.427 1.00 84.00 166 ASN A O 1
ATOM 1332 N N . ALA A 1 167 ? -1.438 -19.466 20.041 1.00 79.56 167 ALA A N 1
ATOM 1333 C CA . ALA A 1 167 ? -1.983 -20.503 19.157 1.00 79.56 167 ALA A CA 1
ATOM 1334 C C . ALA A 1 167 ? -3.291 -20.073 18.462 1.00 79.56 167 ALA A C 1
ATOM 1336 O O . ALA A 1 167 ? -3.550 -20.474 17.331 1.00 79.56 167 ALA A O 1
ATOM 1337 N N . ALA A 1 168 ? -4.067 -19.183 19.091 1.00 80.06 168 ALA A N 1
ATOM 1338 C CA . ALA A 1 168 ? -5.332 -18.691 18.554 1.00 80.06 168 ALA A CA 1
ATOM 1339 C C . ALA A 1 168 ? -5.175 -17.960 17.209 1.00 80.06 168 ALA A C 1
ATOM 1341 O O . ALA A 1 168 ? -6.038 -18.092 16.346 1.00 80.06 168 ALA A O 1
ATOM 1342 N N . LEU A 1 169 ? -4.073 -17.224 16.994 1.00 78.38 169 LEU A N 1
ATOM 1343 C CA . LEU A 1 169 ? -3.817 -16.595 15.693 1.00 78.38 169 LEU A CA 1
ATOM 1344 C C . LEU A 1 169 ? -3.655 -17.651 14.595 1.00 78.38 169 LEU A C 1
ATOM 1346 O O . LEU A 1 169 ? -4.204 -17.481 13.513 1.00 78.38 169 LEU A O 1
ATOM 1350 N N . LEU A 1 170 ? -2.921 -18.731 14.885 1.00 81.50 170 LEU A N 1
ATOM 1351 C CA . LEU A 1 170 ? -2.631 -19.804 13.930 1.00 81.50 170 LEU A CA 1
ATOM 1352 C C . LEU A 1 170 ? -3.899 -20.574 13.546 1.00 81.50 170 LEU A C 1
ATOM 1354 O O . LEU A 1 170 ? -4.083 -20.907 12.381 1.00 81.50 170 LEU A O 1
ATOM 1358 N N . GLU A 1 171 ? -4.785 -20.809 14.514 1.00 86.25 171 GLU A N 1
ATOM 1359 C CA . GLU A 1 171 ? -6.062 -21.504 14.314 1.00 86.25 171 GLU A CA 1
ATOM 1360 C C . GLU A 1 171 ? -7.096 -20.663 13.550 1.00 86.25 171 GLU A C 1
ATOM 1362 O O . GLU A 1 171 ? -8.026 -21.213 12.964 1.00 86.25 171 GLU A O 1
ATOM 1367 N N . GLN A 1 172 ? -6.952 -19.334 13.553 1.00 88.88 172 GLN A N 1
ATOM 1368 C CA . GLN A 1 172 ? -7.937 -18.405 12.991 1.00 88.88 172 GLN A CA 1
ATOM 1369 C C . GLN A 1 172 ? -7.453 -17.673 11.734 1.00 88.88 172 GLN A C 1
ATOM 1371 O O . GLN A 1 172 ? -8.135 -16.751 11.290 1.00 88.88 172 GLN A O 1
ATOM 1376 N N . LEU A 1 173 ? -6.319 -18.064 11.139 1.00 89.50 173 LEU A N 1
ATOM 1377 C CA . LEU A 1 173 ? -5.712 -17.336 10.015 1.00 89.50 173 LEU A CA 1
ATOM 1378 C C . LEU A 1 173 ? -6.675 -17.092 8.850 1.00 89.50 173 LEU A C 1
ATOM 1380 O O . LEU A 1 173 ? -6.736 -15.962 8.374 1.00 89.50 173 LEU A O 1
ATOM 1384 N N . ASP A 1 174 ? -7.470 -18.087 8.450 1.00 89.94 174 ASP A N 1
ATOM 1385 C CA . ASP A 1 174 ? -8.464 -17.933 7.377 1.00 89.94 174 ASP A CA 1
ATOM 1386 C C . ASP A 1 174 ? -9.519 -16.870 7.727 1.00 89.94 174 ASP A C 1
ATOM 1388 O O . ASP A 1 174 ? -9.874 -16.018 6.910 1.00 89.94 174 ASP A O 1
ATOM 1392 N N . GLY A 1 175 ? -9.992 -16.876 8.978 1.00 90.69 175 GLY A N 1
ATOM 1393 C CA . GLY A 1 175 ? -10.951 -15.891 9.477 1.00 90.69 175 GLY A CA 1
ATOM 1394 C C . GLY A 1 175 ? -10.351 -14.488 9.567 1.00 90.69 175 GLY A C 1
ATOM 1395 O O . GLY A 1 175 ? -11.007 -13.506 9.223 1.00 90.69 175 GLY A O 1
ATOM 1396 N N . VAL A 1 176 ? -9.087 -14.390 9.981 1.00 91.50 176 VAL A N 1
ATOM 1397 C CA . VAL A 1 176 ? -8.341 -13.129 10.041 1.00 91.50 176 VAL A CA 1
ATOM 1398 C C . VAL A 1 176 ? -8.066 -12.597 8.626 1.00 91.50 176 VAL A C 1
ATOM 1400 O O . VAL A 1 176 ? -8.216 -11.398 8.390 1.00 91.50 176 VAL A O 1
ATOM 1403 N N . ALA A 1 177 ? -7.755 -13.470 7.662 1.00 93.44 177 ALA A N 1
ATOM 1404 C CA . ALA A 1 177 ? -7.553 -13.115 6.256 1.00 93.44 177 ALA A CA 1
ATOM 1405 C C . ALA A 1 177 ? -8.830 -12.561 5.609 1.00 93.44 177 ALA A C 1
ATOM 1407 O O . ALA A 1 177 ? -8.758 -11.620 4.820 1.00 93.44 177 ALA A O 1
ATOM 1408 N N . GLY A 1 178 ? -10.008 -13.056 6.009 1.00 93.88 178 GLY A N 1
ATOM 1409 C CA . GLY A 1 178 ? -11.300 -12.488 5.605 1.00 93.88 178 GLY A CA 1
ATOM 1410 C C . GLY A 1 178 ? -11.475 -11.004 5.967 1.00 93.88 178 GLY A C 1
ATOM 1411 O O . GLY A 1 178 ? -12.292 -10.311 5.363 1.00 93.88 178 GLY A O 1
ATOM 1412 N N . GLY A 1 179 ? -10.682 -10.486 6.911 1.00 94.25 179 GLY A N 1
ATOM 1413 C CA . GLY A 1 179 ? -10.650 -9.071 7.280 1.00 94.25 179 GLY A CA 1
ATOM 1414 C C . GLY A 1 179 ? -9.799 -8.177 6.370 1.00 94.25 179 GLY A C 1
ATOM 1415 O O . GLY A 1 179 ? -9.860 -6.959 6.525 1.00 94.25 179 GLY A O 1
ATOM 1416 N N . LEU A 1 180 ? -9.021 -8.726 5.428 1.00 95.62 180 LEU A N 1
ATOM 1417 C CA . LEU A 1 180 ? -8.081 -7.948 4.608 1.00 95.62 180 LEU A CA 1
ATOM 1418 C C . LEU A 1 180 ? -8.782 -6.912 3.718 1.00 95.62 180 LEU A C 1
ATOM 1420 O O . LEU A 1 180 ? -8.415 -5.737 3.748 1.00 95.62 180 LEU A O 1
ATOM 1424 N N . THR A 1 181 ? -9.809 -7.311 2.963 1.00 94.94 181 THR A N 1
ATOM 1425 C CA . THR A 1 181 ? -10.559 -6.380 2.099 1.00 94.94 181 THR A CA 1
ATOM 1426 C C . THR A 1 181 ? -11.296 -5.309 2.917 1.00 94.94 181 THR A C 1
ATOM 1428 O O . THR A 1 181 ? -11.109 -4.123 2.636 1.00 94.94 181 THR A O 1
ATOM 1431 N N . PRO A 1 182 ? -12.036 -5.649 3.997 1.00 96.19 182 PRO A N 1
ATOM 1432 C CA . PRO A 1 182 ? -12.581 -4.633 4.901 1.00 96.19 182 PRO A CA 1
ATOM 1433 C C . PRO A 1 182 ? -11.525 -3.688 5.493 1.00 96.19 182 PRO A C 1
ATOM 1435 O O . PRO A 1 182 ? -11.796 -2.502 5.697 1.00 96.19 182 PRO A O 1
ATOM 1438 N N . ALA A 1 183 ? -10.311 -4.176 5.765 1.00 97.00 183 ALA A N 1
ATOM 1439 C CA . ALA A 1 183 ? -9.224 -3.346 6.270 1.00 97.00 183 ALA A CA 1
ATOM 1440 C C . ALA A 1 183 ? -8.690 -2.363 5.215 1.00 97.00 183 ALA A C 1
ATOM 1442 O O . ALA A 1 183 ? -8.413 -1.219 5.571 1.00 97.00 183 ALA A O 1
ATOM 1443 N N . LEU A 1 184 ? -8.613 -2.744 3.931 1.00 96.31 184 LEU A N 1
ATOM 1444 C CA . LEU A 1 184 ? -8.311 -1.810 2.833 1.00 96.31 184 LEU A CA 1
ATOM 1445 C C . LEU A 1 184 ? -9.335 -0.680 2.759 1.00 96.31 184 LEU A C 1
ATOM 1447 O O . LEU A 1 184 ? -8.976 0.495 2.706 1.00 96.31 184 LEU A O 1
ATOM 1451 N N . GLN A 1 185 ? -10.617 -1.030 2.798 1.00 96.62 185 GLN A N 1
ATOM 1452 C CA . GLN A 1 185 ? -11.705 -0.055 2.761 1.00 96.62 185 GLN A CA 1
ATOM 1453 C C . GLN A 1 185 ? -11.649 0.871 3.980 1.00 96.62 185 GLN A C 1
ATOM 1455 O O . GLN A 1 185 ? -11.769 2.087 3.846 1.00 96.62 185 GLN A O 1
ATOM 1460 N N . SER A 1 186 ? -11.368 0.313 5.161 1.00 96.81 186 SER A N 1
ATOM 1461 C CA . SER A 1 186 ? -11.172 1.083 6.395 1.00 96.81 186 SER A CA 1
ATOM 1462 C C . SER A 1 186 ? -9.960 2.017 6.317 1.00 96.81 186 SER A C 1
ATOM 1464 O O . SER A 1 186 ? -10.021 3.131 6.830 1.00 96.81 186 SER A O 1
ATOM 1466 N N . TYR A 1 187 ? -8.872 1.591 5.666 1.00 98.12 187 TYR A N 1
ATOM 1467 C CA . TYR A 1 187 ? -7.685 2.415 5.428 1.00 98.12 187 TYR A CA 1
ATOM 1468 C C . TYR A 1 187 ? -8.019 3.644 4.573 1.00 98.12 187 TYR A C 1
ATOM 1470 O O . TYR A 1 187 ? -7.715 4.770 4.968 1.00 98.12 187 TYR A O 1
ATOM 1478 N N . VAL A 1 188 ? -8.702 3.434 3.441 1.00 97.12 188 VAL A N 1
ATOM 1479 C CA . VAL A 1 188 ? -9.129 4.507 2.526 1.00 97.12 188 VAL A CA 1
ATOM 1480 C C . VAL A 1 188 ? -10.136 5.437 3.202 1.00 97.12 188 VAL A C 1
ATOM 1482 O O . VAL A 1 188 ? -9.990 6.656 3.142 1.00 97.12 188 VAL A O 1
ATOM 1485 N N . ALA A 1 189 ? -11.131 4.880 3.897 1.00 96.06 189 ALA A N 1
ATOM 1486 C CA . ALA A 1 189 ? -12.135 5.660 4.612 1.00 96.06 189 ALA A CA 1
ATOM 1487 C C . ALA A 1 189 ? -11.503 6.536 5.702 1.00 96.06 189 ALA A C 1
ATOM 1489 O O . ALA A 1 189 ? -11.857 7.707 5.837 1.00 96.06 189 ALA A O 1
ATOM 1490 N N . LEU A 1 190 ? -10.533 5.999 6.447 1.00 96.94 190 LEU A N 1
ATOM 1491 C CA . LEU A 1 190 ? -9.805 6.767 7.450 1.00 96.94 190 LEU A CA 1
ATOM 1492 C C . LEU A 1 190 ? -8.973 7.887 6.816 1.00 96.94 190 LEU A C 1
ATOM 1494 O O . LEU A 1 190 ? -8.946 8.996 7.348 1.00 96.94 190 LEU A O 1
ATOM 1498 N N . ALA A 1 191 ? -8.315 7.625 5.685 1.00 96.56 191 ALA A N 1
ATOM 1499 C CA . ALA A 1 191 ? -7.591 8.662 4.963 1.00 96.56 191 ALA A CA 1
ATOM 1500 C C . ALA A 1 191 ? -8.524 9.798 4.521 1.00 96.56 191 ALA A C 1
ATOM 1502 O O . ALA A 1 191 ? -8.216 10.963 4.757 1.00 96.56 191 ALA A O 1
ATOM 1503 N N . GLY A 1 192 ? -9.700 9.463 3.980 1.00 94.88 192 GLY A N 1
ATOM 1504 C CA . GLY A 1 192 ? -10.737 10.436 3.626 1.00 94.88 192 GLY A CA 1
ATOM 1505 C C . GLY A 1 192 ? -11.280 11.209 4.834 1.00 94.88 192 GLY A C 1
ATOM 1506 O O . GLY A 1 192 ? -11.470 12.424 4.761 1.00 94.88 192 GLY A O 1
ATOM 1507 N N . GLN A 1 193 ? -11.463 10.541 5.978 1.00 95.06 193 GLN A N 1
ATOM 1508 C CA . GLN A 1 193 ? -11.836 11.203 7.230 1.00 95.06 193 GLN A CA 1
ATOM 1509 C C . GLN A 1 193 ? -10.774 12.229 7.637 1.00 95.06 193 GLN A C 1
ATOM 1511 O O . GLN A 1 193 ? -11.114 13.370 7.936 1.00 95.06 193 GLN A O 1
ATOM 1516 N N . LEU A 1 194 ? -9.495 11.854 7.623 1.00 95.25 194 LEU A N 1
ATOM 1517 C CA . LEU A 1 194 ? -8.388 12.756 7.946 1.00 95.25 194 LEU A CA 1
ATOM 1518 C C . LEU A 1 194 ? -8.275 13.919 6.948 1.00 95.25 194 LEU A C 1
ATOM 1520 O O . LEU A 1 194 ? -8.062 15.057 7.369 1.00 95.25 194 LEU A O 1
ATOM 1524 N N . ALA A 1 195 ? -8.487 13.657 5.657 1.00 94.31 195 ALA A N 1
ATOM 1525 C CA . ALA A 1 195 ? -8.490 14.666 4.599 1.00 94.31 195 ALA A CA 1
ATOM 1526 C C . ALA A 1 195 ? -9.527 15.770 4.859 1.00 94.31 195 ALA A C 1
ATOM 1528 O O . ALA A 1 195 ? -9.260 16.942 4.606 1.00 94.31 195 ALA A O 1
ATOM 1529 N N . SER A 1 196 ? -10.681 15.424 5.445 1.00 93.44 196 SER A N 1
ATOM 1530 C CA . SER A 1 196 ? -11.739 16.394 5.774 1.00 93.44 196 SER A CA 1
ATOM 1531 C C . SER A 1 196 ? -11.321 17.476 6.785 1.00 93.44 196 SER A C 1
ATOM 1533 O O . SER A 1 196 ? -11.965 18.522 6.865 1.00 93.44 196 SER A O 1
ATOM 1535 N N . PHE A 1 197 ? -10.228 17.259 7.529 1.00 92.38 197 PHE A N 1
ATOM 1536 C CA . PHE A 1 197 ? -9.660 18.222 8.480 1.00 92.38 197 PHE A CA 1
ATOM 1537 C C . PHE A 1 197 ? -8.540 19.088 7.883 1.00 92.38 197 PHE A C 1
ATOM 1539 O O . PHE A 1 197 ? -8.025 19.985 8.561 1.00 92.38 197 PHE A O 1
ATOM 1546 N N . LEU A 1 198 ? -8.127 18.825 6.641 1.00 90.62 198 LEU A N 1
ATOM 1547 C CA . LEU A 1 198 ? -7.095 19.592 5.956 1.00 90.62 198 LEU A CA 1
ATOM 1548 C C . LEU A 1 198 ? -7.702 20.818 5.249 1.00 90.62 198 LEU A C 1
ATOM 1550 O O . LEU A 1 198 ? -8.772 20.724 4.646 1.00 90.62 198 LEU A O 1
ATOM 1554 N N . PRO A 1 199 ? -7.031 21.983 5.288 1.00 80.44 199 PRO A N 1
ATOM 1555 C CA . PRO A 1 199 ? -7.486 23.165 4.563 1.00 80.44 199 PRO A CA 1
ATOM 1556 C C . PRO A 1 199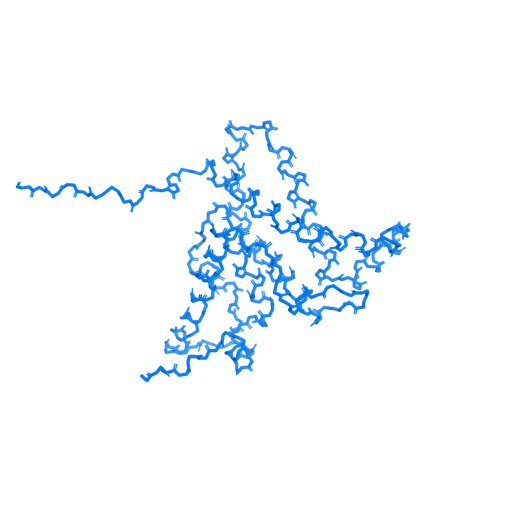 ? -7.374 22.963 3.042 1.00 80.44 199 PRO A C 1
ATOM 1558 O O . PRO A 1 199 ? -6.494 22.251 2.564 1.00 80.44 199 PRO A O 1
ATOM 1561 N N . ASN A 1 200 ? -8.235 23.648 2.284 1.00 63.47 200 ASN A N 1
ATOM 1562 C CA . ASN A 1 200 ? -8.111 23.861 0.835 1.00 63.47 200 ASN A CA 1
ATOM 1563 C C . ASN A 1 200 ? -8.030 22.604 -0.051 1.00 63.47 200 ASN A C 1
ATOM 1565 O O . ASN A 1 200 ? -7.497 22.682 -1.154 1.00 63.47 200 ASN A O 1
ATOM 1569 N N . GLN A 1 201 ? -8.621 21.476 0.355 1.00 58.00 201 GLN A N 1
ATOM 1570 C CA . GLN A 1 201 ? -8.628 20.247 -0.461 1.00 58.00 201 GLN A CA 1
ATOM 1571 C C . GLN A 1 201 ? -9.328 20.407 -1.836 1.00 58.00 201 GLN A C 1
ATOM 1573 O O . GLN A 1 201 ? -9.127 19.581 -2.720 1.00 58.00 201 GLN A O 1
ATOM 1578 N N . PHE A 1 202 ? -10.102 21.486 -2.053 1.00 52.03 202 PHE A N 1
ATOM 1579 C CA . PHE A 1 202 ? -10.797 21.785 -3.320 1.00 52.03 202 PHE A CA 1
ATOM 1580 C C . PHE A 1 202 ? -10.592 23.219 -3.864 1.00 52.03 202 PHE A C 1
ATOM 1582 O O . PHE A 1 202 ? -11.146 23.560 -4.910 1.00 52.03 202 PHE A O 1
ATOM 1589 N N . GLU A 1 203 ? -9.815 24.091 -3.209 1.00 42.91 203 GLU A N 1
ATOM 1590 C CA . GLU A 1 203 ? -9.740 25.524 -3.572 1.00 42.91 203 GLU A CA 1
ATOM 1591 C C . GLU A 1 203 ? -8.702 25.856 -4.662 1.00 42.91 203 GLU A C 1
ATOM 1593 O O . GLU A 1 203 ? -7.924 26.798 -4.543 1.00 42.91 203 GLU A O 1
ATOM 1598 N N . THR A 1 204 ? -8.690 25.118 -5.773 1.00 40.16 204 THR A N 1
ATOM 1599 C CA . THR A 1 204 ? -7.906 25.505 -6.966 1.00 40.16 204 THR A CA 1
ATOM 1600 C C . THR A 1 204 ? -8.705 25.466 -8.263 1.00 40.16 204 THR A C 1
ATOM 1602 O O . THR A 1 204 ? -8.162 25.114 -9.290 1.00 40.16 204 THR A O 1
ATOM 1605 N N . TYR A 1 205 ? -9.968 25.900 -8.268 1.00 41.84 205 TYR A N 1
ATOM 1606 C CA . TYR A 1 205 ? -10.610 26.430 -9.488 1.00 41.84 205 TYR A CA 1
ATOM 1607 C C . TYR A 1 205 ? -11.698 27.458 -9.135 1.00 41.84 205 TYR A C 1
ATOM 1609 O O . TYR A 1 205 ? -12.868 27.298 -9.468 1.00 41.84 205 TYR A O 1
ATOM 1617 N N . GLN A 1 206 ? -11.325 28.564 -8.485 1.00 34.50 206 GLN A N 1
ATOM 1618 C CA . GLN A 1 206 ? -12.051 29.808 -8.746 1.00 34.50 206 GLN A CA 1
ATOM 1619 C C . GLN A 1 206 ? -11.413 30.425 -9.988 1.00 34.50 206 GLN A C 1
ATOM 1621 O O . GLN A 1 206 ? -10.322 30.991 -9.922 1.00 34.50 206 GLN A O 1
ATOM 1626 N N . ALA A 1 207 ? -12.067 30.247 -11.138 1.00 41.50 207 ALA A N 1
ATOM 1627 C CA . ALA A 1 207 ? -11.758 31.012 -12.335 1.00 41.50 207 ALA A CA 1
ATOM 1628 C C . ALA A 1 207 ? -11.712 32.495 -11.942 1.00 41.50 207 ALA A C 1
ATOM 1630 O O . ALA A 1 207 ? -12.709 33.043 -11.471 1.00 41.50 207 ALA A O 1
ATOM 1631 N N . GLN A 1 208 ? -10.547 33.129 -12.082 1.00 34.25 208 GLN A N 1
ATOM 1632 C CA . GLN A 1 208 ? -10.465 34.578 -11.959 1.00 34.25 208 GLN A CA 1
ATOM 1633 C C . GLN A 1 208 ? -11.436 35.174 -12.988 1.00 34.25 208 GLN A C 1
ATOM 1635 O O . GLN A 1 208 ? -11.310 34.846 -14.172 1.00 34.25 208 GLN A O 1
ATOM 1640 N N . PRO A 1 209 ? -12.412 36.011 -12.589 1.00 44.88 209 PRO A N 1
ATOM 1641 C CA . PRO A 1 209 ? -13.216 36.722 -13.563 1.00 44.88 209 PRO A CA 1
ATOM 1642 C C . PRO A 1 209 ? -12.270 37.627 -14.351 1.00 44.88 209 PRO A C 1
ATOM 1644 O O . PRO A 1 209 ? -11.534 38.432 -13.772 1.00 44.88 209 PRO A O 1
ATOM 1647 N N . GLY A 1 210 ? -12.247 37.428 -15.670 1.00 39.94 210 GLY A N 1
ATOM 1648 C CA . GLY A 1 210 ? -11.522 38.282 -16.595 1.00 39.94 210 GLY A CA 1
ATOM 1649 C C . GLY A 1 210 ? -11.885 39.735 -16.321 1.00 39.94 210 GLY A C 1
ATOM 1650 O O . GLY A 1 210 ? -13.061 40.088 -16.260 1.00 39.94 210 GLY A O 1
ATOM 1651 N N . LYS A 1 211 ? -10.863 40.558 -16.096 1.00 40.78 211 LYS A N 1
ATOM 1652 C CA . LYS A 1 211 ? -11.019 42.006 -16.105 1.00 40.78 211 LYS A CA 1
ATOM 1653 C C . LYS A 1 211 ? -11.313 42.412 -17.547 1.00 40.78 211 LYS A C 1
ATOM 1655 O O . LYS A 1 211 ? -10.451 42.224 -18.405 1.00 40.78 211 LYS A O 1
ATOM 1660 N N . GLU A 1 212 ? -12.532 42.884 -17.779 1.00 42.50 212 GLU A N 1
ATOM 1661 C CA . GLU A 1 212 ? -12.881 43.731 -18.927 1.00 42.50 212 GLU A CA 1
ATOM 1662 C C . GLU A 1 212 ? -12.114 45.060 -18.875 1.00 42.50 212 GLU A C 1
ATOM 1664 O O . GLU A 1 212 ? -11.836 45.547 -17.749 1.00 42.50 212 GLU A O 1
#

Radius of gyration: 19.35 Å; chains: 1; bounding box: 38×65×58 Å

Foldseek 3Di:
DDDPDDAPQNVCVVCVQFFPHDLLLLLLLLLQLLALANDDCCQSVVLGTRHPDDDDPVVVVSNSVNSVVSSVVSNVCVVVVNQDDDPQLDDDLPDALPRSVLSSLNSNLSNCVSCVVSVVVLLVLCCVPPVVCNVVLVVLLVLLNVLSVCSNGVVVNVVVCVVVVNVVCVVCVVVSVVCNSVSSSSSSVSSNVSSVSDPPPPPDDPPDPDDD

Sequence (212 aa):
MSENQESLEQFCQRHPQWLWPYYQLQGGLFAAAACPEIPSPERWMGAVVTAPDPLSQQQTDTMADHLMAAFKTQLLAMRDERVDFPEACVYSSDITSESPLSQWLQGCLHMHQQLEPVWQHAWHKMHSLAPEQAPLAGKNLRHVLNLFATFADLPRAKQEAEQRGNAALLEQLDGVAGGLTPALQSYVALAGQLASFLPNQFETYQAQPGKE

InterPro domains:
  IPR011978 YgfB-like [PF03695] (22-171)

pLDDT: mean 90.0, std 14.28, range [33.0, 98.62]